Protein AF-0000000069045218 (afdb_homodimer)

Organism: Acyrthosiphon pisum (NCBI:txid7029)

Radius of gyration: 17.72 Å; Cα contacts (8 Å, |Δi|>4): 381; chains: 2; bounding box: 35×54×41 Å

Solvent-accessible surface area (backbone atoms only — not comparable to full-atom values): 11634 Å² total; per-residue (Å²): 130,55,71,67,56,51,53,49,48,52,40,50,49,53,28,60,65,38,88,51,40,74,34,42,38,35,27,34,78,87,66,51,74,75,50,61,72,52,56,70,69,59,44,50,55,48,49,58,49,49,50,53,49,52,51,51,50,40,50,44,40,30,72,79,34,75,89,44,42,62,53,35,41,36,38,36,36,76,72,29,26,40,39,35,37,65,54,94,63,32,36,38,38,36,35,25,50,58,49,63,67,62,53,45,47,60,54,71,62,73,132,53,72,66,57,51,54,50,48,52,41,49,52,54,28,60,66,37,88,51,40,75,35,43,37,34,26,33,78,87,66,52,74,74,49,59,71,52,56,70,69,59,43,50,55,50,49,57,49,49,51,52,49,51,52,51,49,39,49,44,40,29,72,76,33,76,90,45,44,61,53,35,41,37,38,36,36,78,73,29,25,41,39,36,36,66,54,96,62,32,35,38,37,36,36,25,49,56,49,63,67,61,53,45,47,61,53,72,62,74

Secondary structure (DSSP, 8-state):
--HHHHHHHHHHHHHHHSTTEEEEEEEETTS-EEEESS-HHHHHHHHHHHHHHHHHHHHHHHHH-TT--EEEEEEEESSEEEEEEE-SSEEEEEEEE--HHHHHHHHHT-/--HHHHHHHHHHHHHHHSTTEEEEEEEETTS-EEEESS-HHHHHHHHHHHHHHHHHHHHHHHHH-TT--EEEEEEEESSEEEEEEE-SSEEEEEEEE--HHHHHHHHHT-

pLDDT: mean 91.31, std 9.53, range [54.97, 98.62]

Sequence (220 aa):
MDIVQHEFEETLKRIQSQKDVVGVIVVKNNGDIITSTLDNRSSVSHAERIMKLADNAKSCVRNLDPSNELIVLRMGTKKREVLVKPGKDFIMIVLRKQNHKSLMRSIANSMDIVQHEFEETLKRIQSQKDVVGVIVVKNNGDIITSTLDNRSSVSHAERIMKLADNAKSCVRNLDPSNELIVLRMGTKKREVLVKPGKDFIMIVLRKQNHKSLMRSIANS

InterPro domains:
  IPR004942 Roadblock/LAMTOR2 domain [PF03259] (8-95)
  IPR004942 Roadblock/LAMTOR2 domain [SM00960] (8-96)
  IPR016561 Dynein light chain roadblock-type 1/2 [PIRSF009998] (5-98)

Structure (mmCIF, N/CA/C/O backbone):
data_AF-0000000069045218-model_v1
#
loop_
_entity.id
_entity.type
_entity.pdbx_description
1 polymer 'Dynein light chain roadblock'
#
loop_
_atom_site.group_PDB
_atom_site.id
_atom_site.type_symbol
_atom_site.label_atom_id
_atom_site.label_alt_id
_atom_site.label_comp_id
_atom_site.label_asym_id
_atom_site.label_entity_id
_atom_site.label_seq_id
_atom_site.pdbx_PDB_ins_code
_atom_site.Cartn_x
_atom_site.Cartn_y
_atom_site.Cartn_z
_atom_site.occupancy
_atom_site.B_iso_or_equiv
_atom_site.auth_seq_id
_atom_site.auth_comp_id
_atom_site.auth_asym_id
_atom_site.auth_atom_id
_atom_site.pdbx_PDB_model_num
ATOM 1 N N . MET A 1 1 ? -10.391 27.078 20.438 1 54.97 1 MET A N 1
ATOM 2 C CA . MET A 1 1 ? -10 25.844 19.766 1 54.97 1 MET A CA 1
ATOM 3 C C . MET A 1 1 ? -10.938 24.703 20.141 1 54.97 1 MET A C 1
ATOM 5 O O . MET A 1 1 ? -11.18 24.453 21.312 1 54.97 1 MET A O 1
ATOM 9 N N . ASP A 1 2 ? -11.633 24.172 19.094 1 67.44 2 ASP A N 1
ATOM 10 C CA . ASP A 1 2 ? -12.641 23.156 19.375 1 67.44 2 ASP A CA 1
ATOM 11 C C . ASP A 1 2 ? -12 21.859 19.859 1 67.44 2 ASP A C 1
ATOM 13 O O . ASP A 1 2 ? -10.82 21.609 19.594 1 67.44 2 ASP A O 1
ATOM 17 N N . ILE A 1 3 ? -12.656 21.312 20.875 1 65.94 3 ILE A N 1
ATOM 18 C CA . ILE A 1 3 ? -12.227 20.078 21.5 1 65.94 3 ILE A CA 1
ATOM 19 C C . ILE A 1 3 ? -11.703 19.109 20.438 1 65.94 3 ILE A C 1
ATOM 21 O O . ILE A 1 3 ? -10.695 18.438 20.641 1 65.94 3 ILE A O 1
ATOM 25 N N . VAL A 1 4 ? -12.312 19.156 19.281 1 68.56 4 VAL A N 1
ATOM 26 C CA . VAL A 1 4 ? -11.945 18.266 18.188 1 68.56 4 VAL A CA 1
ATOM 27 C C . VAL A 1 4 ? -10.578 18.641 17.625 1 68.56 4 VAL A C 1
ATOM 29 O O . VAL A 1 4 ? -9.742 17.781 17.359 1 68.56 4 VAL A O 1
ATOM 32 N N . GLN A 1 5 ? -10.375 19.891 17.562 1 75.5 5 GLN A N 1
ATOM 33 C CA . GLN A 1 5 ? -9.102 20.375 17.047 1 75.5 5 GLN A CA 1
ATOM 34 C C . GLN A 1 5 ? -7.957 20.016 18 1 75.5 5 GLN A C 1
ATOM 36 O O . GLN A 1 5 ? -6.871 19.641 17.547 1 75.5 5 GLN A O 1
ATOM 41 N N . HIS A 1 6 ? -8.375 20.047 19.281 1 77.12 6 HIS A N 1
ATOM 42 C CA . HIS A 1 6 ? -7.348 19.781 20.297 1 77.12 6 HIS A CA 1
ATOM 43 C C . HIS A 1 6 ? -6.93 18.312 20.281 1 77.12 6 HIS A C 1
ATOM 45 O O . HIS A 1 6 ? -5.738 18 20.375 1 77.12 6 HIS A O 1
ATOM 51 N N . GLU A 1 7 ? -7.887 17.484 20.109 1 80.25 7 GLU A N 1
ATOM 52 C CA . GLU A 1 7 ? -7.605 16.047 20.094 1 80.25 7 GLU A CA 1
ATOM 53 C C . GLU A 1 7 ? -6.789 15.664 18.859 1 80.25 7 GLU A C 1
ATOM 55 O O . GLU A 1 7 ? -5.887 14.828 18.938 1 80.25 7 GLU A O 1
ATOM 60 N N . PHE A 1 8 ? -7.082 16.375 17.859 1 82.06 8 PHE A N 1
ATOM 61 C CA . PHE A 1 8 ? -6.367 16.062 16.625 1 82.06 8 PHE A CA 1
ATOM 62 C C . PHE A 1 8 ? -4.906 16.5 16.734 1 82.06 8 PHE A C 1
ATOM 64 O O . PHE A 1 8 ? -4.008 15.758 16.328 1 82.06 8 PHE A O 1
ATOM 71 N N . GLU A 1 9 ? -4.824 17.609 17.375 1 86.12 9 GLU A N 1
ATOM 72 C CA . GLU A 1 9 ? -3.473 18.141 17.531 1 86.12 9 GLU A CA 1
ATOM 73 C C . GLU A 1 9 ? -2.627 17.219 18.422 1 86.12 9 GLU A C 1
ATOM 75 O O . GLU A 1 9 ? -1.44 17.016 18.156 1 86.12 9 GLU A O 1
ATOM 80 N N . GLU A 1 10 ? -3.213 16.719 19.438 1 86.25 10 GLU A N 1
ATOM 81 C CA .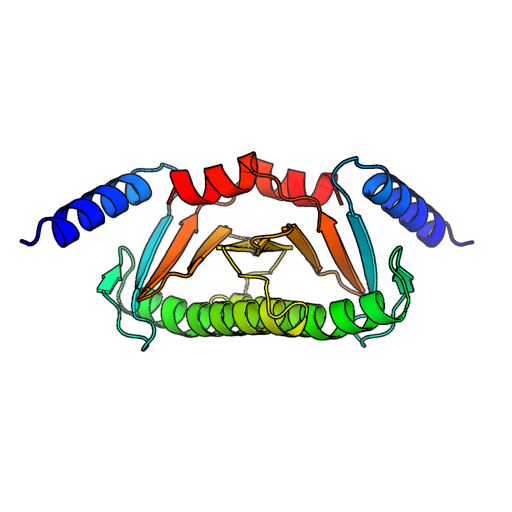 GLU A 1 10 ? -2.486 15.828 20.344 1 86.25 10 GLU A CA 1
ATOM 82 C C . GLU A 1 10 ? -2.08 14.539 19.641 1 86.25 10 GLU A C 1
ATOM 84 O O . GLU A 1 10 ? -0.974 14.039 19.844 1 86.25 10 GLU A O 1
ATOM 89 N N . THR A 1 11 ? -3 14.055 18.797 1 84.12 11 THR A N 1
ATOM 90 C CA . THR A 1 11 ? -2.693 12.859 18.016 1 84.12 11 THR A CA 1
ATOM 91 C C . THR A 1 11 ? -1.536 13.117 17.062 1 84.12 11 THR A C 1
ATOM 93 O O . THR A 1 11 ? -0.627 12.289 16.938 1 84.12 11 THR A O 1
ATOM 96 N N . LEU A 1 12 ? -1.57 14.266 16.5 1 88.19 12 LEU A N 1
ATOM 97 C CA . LEU A 1 12 ? -0.518 14.633 15.562 1 88.19 12 LEU A CA 1
ATOM 98 C C . LEU A 1 12 ? 0.83 14.734 16.266 1 88.19 12 LEU A C 1
ATOM 100 O O . LEU A 1 12 ? 1.847 14.281 15.742 1 88.19 12 LEU A O 1
ATOM 104 N N . LYS A 1 13 ? 0.74 15.312 17.438 1 89.31 13 LYS A N 1
ATOM 105 C CA . LYS A 1 13 ? 1.965 15.461 18.219 1 89.31 13 LYS A CA 1
ATOM 106 C C . LYS A 1 13 ? 2.539 14.102 18.609 1 89.31 13 LYS A C 1
ATOM 108 O O . LYS A 1 13 ? 3.754 13.898 18.562 1 89.31 13 LYS A O 1
ATOM 113 N N . ARG A 1 14 ? 1.674 13.289 18.906 1 91.44 14 ARG A N 1
ATOM 114 C CA . ARG A 1 14 ? 2.096 11.945 19.281 1 91.44 14 ARG A CA 1
ATOM 115 C C . ARG A 1 14 ? 2.76 11.227 18.109 1 91.44 14 ARG A C 1
ATOM 117 O O . ARG A 1 14 ? 3.82 10.617 18.266 1 91.44 14 ARG A O 1
ATOM 124 N N . ILE A 1 15 ? 2.211 11.32 16.984 1 91.56 15 ILE A N 1
ATOM 125 C CA . ILE A 1 15 ? 2.754 10.664 15.797 1 91.56 15 ILE A CA 1
ATOM 126 C C . ILE A 1 15 ? 4.117 11.266 15.453 1 91.56 15 ILE A C 1
ATOM 128 O O . ILE A 1 15 ? 5.066 10.531 15.164 1 91.56 15 ILE A O 1
ATOM 132 N N . GLN A 1 16 ? 4.156 12.539 15.562 1 91.94 16 GLN A N 1
ATOM 133 C CA . GLN A 1 16 ? 5.375 13.258 15.203 1 91.94 16 GLN A CA 1
ATOM 134 C C . GLN A 1 16 ? 6.5 12.969 16.188 1 91.94 16 GLN A C 1
ATOM 136 O O . GLN A 1 16 ? 7.68 13.102 15.859 1 91.94 16 GLN A O 1
ATOM 141 N N . SER A 1 17 ? 6.113 12.57 17.422 1 92.56 17 SER A N 1
ATOM 142 C CA . SER A 1 17 ? 7.109 12.359 18.469 1 92.56 17 SER A CA 1
ATOM 143 C C . SER A 1 17 ? 7.797 11.008 18.312 1 92.56 17 SER A C 1
ATOM 145 O O . SER A 1 17 ? 8.836 10.758 18.922 1 92.56 17 SER A O 1
ATOM 147 N N . GLN A 1 18 ? 7.195 10.164 17.484 1 91.75 18 GLN A N 1
ATOM 148 C CA . GLN A 1 18 ? 7.805 8.859 17.266 1 91.75 18 GLN A CA 1
ATOM 149 C C . GLN A 1 18 ? 9.148 9 16.562 1 91.75 18 GLN A C 1
ATOM 151 O O . GLN A 1 18 ? 9.297 9.805 15.633 1 91.75 18 GLN A O 1
ATOM 156 N N . LYS A 1 19 ? 10.117 8.227 16.984 1 90.75 19 LYS A N 1
ATOM 157 C CA . LYS A 1 19 ? 11.5 8.352 16.531 1 90.75 19 LYS A CA 1
ATOM 158 C C . LYS A 1 19 ? 11.625 8.039 15.039 1 90.75 19 LYS A C 1
ATOM 160 O O . LYS A 1 19 ? 12.445 8.641 14.336 1 90.75 19 LYS A O 1
ATOM 165 N N . ASP A 1 20 ? 10.758 7.215 14.578 1 92.12 20 ASP A N 1
ATOM 166 C CA . ASP A 1 20 ? 10.914 6.758 13.203 1 92.12 20 ASP A CA 1
ATOM 167 C C . ASP A 1 20 ? 10.078 7.605 12.25 1 92.12 20 ASP A C 1
ATOM 169 O O . ASP A 1 20 ? 10.102 7.379 11.031 1 92.12 20 ASP A O 1
ATOM 173 N N . VAL A 1 21 ? 9.461 8.648 12.805 1 94.5 21 VAL A N 1
ATOM 174 C CA . VAL A 1 21 ? 8.625 9.484 11.953 1 94.5 21 VAL A CA 1
ATOM 175 C C . VAL A 1 21 ? 9.453 10.641 11.391 1 94.5 21 VAL A C 1
ATOM 177 O O . VAL A 1 21 ? 10.062 11.398 12.148 1 94.5 21 VAL A O 1
ATOM 180 N N . VAL A 1 22 ? 9.391 10.727 10.078 1 95.19 22 VAL A N 1
ATOM 181 C CA . VAL A 1 22 ? 10.141 11.758 9.367 1 95.19 22 VAL A CA 1
ATOM 182 C C . VAL A 1 22 ? 9.234 12.945 9.055 1 95.19 22 VAL A C 1
ATOM 184 O O . VAL A 1 22 ? 9.688 14.086 8.992 1 95.19 22 VAL A O 1
ATOM 187 N N . GLY A 1 23 ? 7.934 12.672 8.875 1 95.81 23 GLY A N 1
ATOM 188 C CA . GLY A 1 23 ? 6.996 13.734 8.523 1 95.81 23 GLY A CA 1
ATOM 189 C C . GLY A 1 23 ? 5.551 13.273 8.516 1 95.81 23 GLY A C 1
ATOM 190 O O . GLY A 1 23 ? 5.277 12.078 8.383 1 95.81 23 GLY A O 1
ATOM 191 N N . VAL A 1 24 ? 4.707 14.258 8.703 1 97.19 24 VAL A N 1
ATOM 192 C CA . VAL A 1 24 ? 3.271 14.008 8.703 1 97.19 24 VAL A CA 1
ATOM 193 C C . VAL A 1 24 ? 2.562 15.055 7.852 1 97.19 24 VAL A C 1
ATOM 195 O O . VAL A 1 24 ? 2.875 16.25 7.934 1 97.19 24 VAL A O 1
ATOM 198 N N . ILE A 1 25 ? 1.701 14.617 7.008 1 97.44 25 ILE A N 1
ATOM 199 C CA . ILE A 1 25 ? 0.82 15.484 6.234 1 97.44 25 ILE A CA 1
ATOM 200 C C . ILE A 1 25 ? -0.634 15.07 6.461 1 97.44 25 ILE A C 1
ATOM 202 O O . ILE A 1 25 ? -0.975 13.891 6.383 1 97.44 25 ILE A O 1
ATOM 206 N N . VAL A 1 26 ? -1.425 16.016 6.812 1 97 26 VAL A N 1
ATOM 207 C CA . VAL A 1 26 ? -2.869 15.812 6.859 1 97 26 VAL A CA 1
ATOM 208 C C . VAL A 1 26 ? -3.543 16.641 5.773 1 97 26 VAL A C 1
ATOM 210 O O . VAL A 1 26 ? -3.393 17.875 5.742 1 97 26 VAL A O 1
ATOM 213 N N . VAL A 1 27 ? -4.258 15.992 4.949 1 97.62 27 VAL A N 1
ATOM 214 C CA . VAL A 1 27 ? -4.816 16.656 3.777 1 97.62 27 VAL A CA 1
ATOM 215 C C . VAL A 1 27 ? -6.305 16.344 3.66 1 97.62 27 VAL A C 1
ATOM 217 O O . VAL A 1 27 ? -6.723 15.203 3.912 1 97.62 27 VAL A O 1
ATOM 220 N N . LYS A 1 28 ? -7.082 17.375 3.314 1 97.06 28 LYS A N 1
ATOM 221 C CA . LYS A 1 28 ? -8.508 17.156 3.059 1 97.06 28 LYS A CA 1
ATOM 222 C C . LYS A 1 28 ? -8.719 16.344 1.785 1 97.06 28 LYS A C 1
ATOM 224 O O . LYS A 1 28 ? -7.844 16.297 0.921 1 97.06 28 LYS A O 1
ATOM 229 N N . ASN A 1 29 ? -9.93 15.797 1.651 1 93.75 29 ASN A N 1
ATOM 230 C CA . ASN A 1 29 ? -10.242 14.977 0.485 1 93.75 29 ASN A CA 1
ATOM 231 C C . ASN A 1 29 ? -10.234 15.805 -0.798 1 93.75 29 ASN A C 1
ATOM 233 O O . ASN A 1 29 ? -10.055 15.266 -1.89 1 93.75 29 ASN A O 1
ATOM 237 N N . ASN A 1 30 ? -10.383 17.094 -0.663 1 91.62 30 ASN A N 1
ATOM 238 C CA . ASN A 1 30 ? -10.367 17.938 -1.843 1 91.62 30 ASN A CA 1
ATOM 239 C C . ASN A 1 30 ? -8.945 18.328 -2.238 1 91.62 30 ASN A C 1
ATOM 241 O O . ASN A 1 30 ? -8.734 19.016 -3.24 1 91.62 30 ASN A O 1
ATOM 245 N N . GLY A 1 31 ? -8.008 18.031 -1.466 1 92.56 31 GLY A N 1
ATOM 246 C CA . GLY A 1 31 ? -6.617 18.281 -1.807 1 92.56 31 GLY A CA 1
ATOM 247 C C . GLY A 1 31 ? -5.996 19.391 -0.985 1 92.56 31 GLY A C 1
ATOM 248 O O . GLY A 1 31 ? -4.789 19.641 -1.068 1 92.56 31 GLY A O 1
ATOM 249 N N . ASP A 1 32 ? -6.734 20.125 -0.089 1 96.56 32 ASP A N 1
ATOM 250 C CA . ASP A 1 32 ? -6.188 21.188 0.75 1 96.56 32 ASP A CA 1
ATOM 251 C C . ASP A 1 32 ? -5.395 20.609 1.92 1 96.56 32 ASP A C 1
ATOM 253 O O . ASP A 1 32 ? -5.871 19.703 2.615 1 96.56 32 ASP A O 1
ATOM 257 N N . ILE A 1 33 ? -4.25 21.203 2.113 1 97.31 33 ILE A N 1
ATOM 258 C CA . ILE A 1 33 ? -3.426 20.75 3.229 1 97.31 33 ILE A CA 1
ATOM 259 C C . ILE A 1 33 ? -3.906 21.391 4.523 1 97.31 33 ILE A C 1
ATOM 261 O O . ILE A 1 33 ? -4.066 22.625 4.59 1 97.31 33 ILE A O 1
ATOM 265 N N . ILE A 1 34 ? -4.203 20.578 5.492 1 96 34 ILE A N 1
ATOM 266 C CA . ILE A 1 34 ? -4.633 21.047 6.805 1 96 34 ILE A CA 1
ATOM 267 C C . ILE A 1 34 ? -3.408 21.391 7.652 1 96 34 ILE A C 1
ATOM 269 O O . ILE A 1 34 ? -3.32 22.484 8.219 1 96 34 ILE A O 1
ATOM 273 N N . THR A 1 35 ? -2.49 20.422 7.773 1 95.31 35 THR A N 1
ATOM 274 C CA . THR A 1 35 ? -1.246 20.609 8.508 1 95.31 35 THR A CA 1
ATOM 275 C C . THR 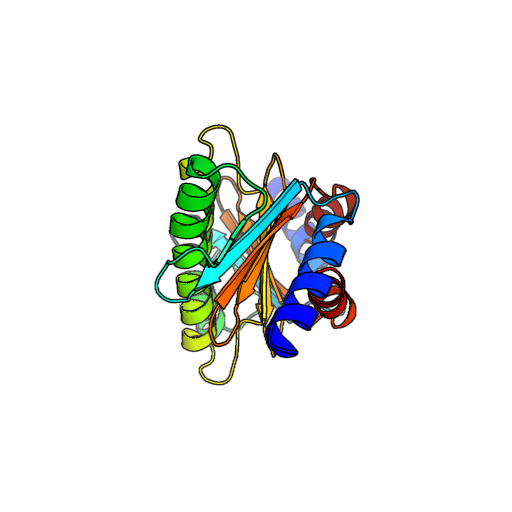A 1 35 ? -0.148 19.703 7.961 1 95.31 35 THR A C 1
ATOM 277 O O . THR A 1 35 ? -0.435 18.672 7.336 1 95.31 35 THR A O 1
ATOM 280 N N . SER A 1 36 ? 1.075 20.109 8.086 1 96.31 36 SER A N 1
ATOM 281 C CA . SER A 1 36 ? 2.234 19.344 7.629 1 96.31 36 SER A CA 1
ATOM 282 C C . SER A 1 36 ? 3.484 19.719 8.422 1 96.31 36 SER A C 1
ATOM 284 O O . SER A 1 36 ? 3.639 20.859 8.844 1 96.31 36 SER A O 1
ATOM 286 N N . THR A 1 37 ? 4.281 18.688 8.586 1 96.12 37 THR A N 1
ATOM 287 C CA . THR A 1 37 ? 5.555 18.953 9.242 1 96.12 37 THR A CA 1
ATOM 288 C C . THR A 1 37 ? 6.672 19.109 8.211 1 96.12 37 THR A C 1
ATOM 290 O O . THR A 1 37 ? 7.824 19.375 8.57 1 96.12 37 THR A O 1
ATOM 293 N N . LEU A 1 38 ? 6.363 18.938 6.957 1 95.94 38 LEU A N 1
ATOM 294 C CA . LEU A 1 38 ? 7.316 19.109 5.867 1 95.94 38 LEU A CA 1
ATOM 295 C C . LEU A 1 38 ? 7.266 20.516 5.309 1 95.94 38 LEU A C 1
ATOM 297 O O . LEU A 1 38 ? 6.398 21.312 5.691 1 95.94 38 LEU A O 1
ATOM 301 N N . ASP A 1 39 ? 8.25 20.828 4.531 1 96.5 39 ASP A N 1
ATOM 302 C CA . ASP A 1 39 ? 8.188 22.109 3.846 1 96.5 39 ASP A CA 1
ATOM 303 C C . ASP A 1 39 ? 7.047 22.141 2.832 1 96.5 39 ASP A C 1
ATOM 305 O O . ASP A 1 39 ? 6.52 21.094 2.455 1 96.5 39 ASP A O 1
ATOM 309 N N . ASN A 1 40 ? 6.645 23.328 2.404 1 96.12 40 ASN A N 1
ATOM 310 C CA . ASN A 1 40 ? 5.461 23.516 1.576 1 96.12 40 ASN A CA 1
ATOM 311 C C . ASN A 1 40 ? 5.574 22.766 0.254 1 96.12 40 ASN A C 1
ATOM 313 O O . ASN A 1 40 ? 4.621 22.125 -0.184 1 96.12 40 ASN A O 1
ATOM 317 N N . ARG A 1 41 ? 6.711 22.844 -0.344 1 96.31 41 ARG A N 1
ATOM 318 C CA . ARG A 1 41 ? 6.898 22.203 -1.643 1 96.31 41 ARG A CA 1
ATOM 319 C C . ARG A 1 41 ? 6.773 20.688 -1.531 1 96.31 41 ARG A C 1
ATOM 321 O O . ARG A 1 41 ? 6.047 20.062 -2.307 1 96.31 41 ARG A O 1
ATOM 328 N N . SER A 1 42 ? 7.426 20.062 -0.546 1 95.88 42 SER A N 1
ATOM 329 C CA . SER A 1 42 ? 7.379 18.625 -0.329 1 95.88 42 SER A CA 1
ATOM 330 C C . SER A 1 42 ? 5.98 18.172 0.078 1 95.88 42 SER A C 1
ATOM 332 O O . SER A 1 42 ? 5.504 17.125 -0.372 1 95.88 42 SER A O 1
ATOM 334 N N . SER A 1 43 ? 5.316 19.031 0.897 1 97.75 43 SER A N 1
ATOM 335 C CA . SER A 1 43 ? 3.969 18.703 1.353 1 97.75 43 SER A CA 1
ATOM 336 C C . SER A 1 43 ? 2.994 18.625 0.183 1 97.75 43 SER A C 1
ATOM 338 O O . SER A 1 43 ? 2.193 17.688 0.099 1 97.75 43 SER A O 1
ATOM 340 N N . VAL A 1 44 ? 3.129 19.562 -0.703 1 97.31 44 VAL A N 1
ATOM 341 C CA . VAL A 1 44 ? 2.207 19.656 -1.83 1 97.31 44 VAL A CA 1
ATOM 342 C C . VAL A 1 44 ? 2.443 18.484 -2.781 1 97.31 44 VAL A C 1
ATOM 344 O O . VAL A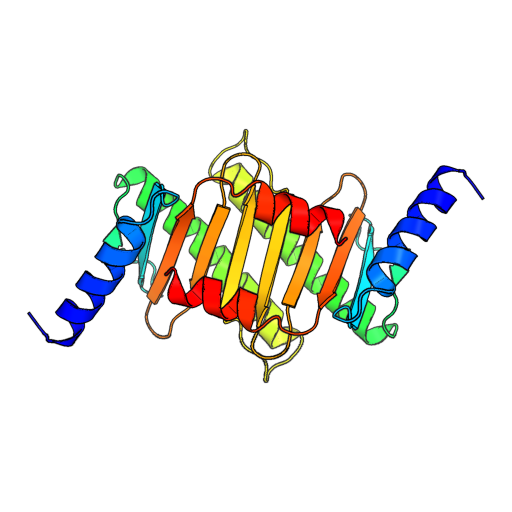 1 44 ? 1.495 17.812 -3.207 1 97.31 44 VAL A O 1
ATOM 347 N N . SER A 1 45 ? 3.668 18.203 -3.064 1 97.31 45 SER A N 1
ATOM 348 C CA . SER A 1 45 ? 4.004 17.125 -3.979 1 97.31 45 SER A CA 1
ATOM 349 C C . SER A 1 45 ? 3.555 15.773 -3.424 1 97.31 45 SER A C 1
ATOM 351 O O . SER A 1 45 ? 2.914 14.992 -4.125 1 97.31 45 SER A O 1
ATOM 353 N N . HIS A 1 46 ? 3.859 15.539 -2.156 1 97.56 46 HIS A N 1
ATOM 354 C CA . HIS A 1 46 ? 3.438 14.297 -1.526 1 97.56 46 HIS A CA 1
ATOM 355 C C . HIS A 1 46 ? 1.918 14.18 -1.49 1 97.56 46 HIS A C 1
ATOM 357 O O . HIS A 1 46 ? 1.358 13.156 -1.875 1 97.56 46 HIS A O 1
ATOM 363 N N . ALA A 1 47 ? 1.276 15.25 -1.075 1 97.81 47 ALA A N 1
ATOM 364 C CA . ALA A 1 47 ? -0.178 15.219 -0.936 1 97.81 47 ALA A CA 1
ATOM 365 C C . ALA A 1 47 ? -0.85 14.906 -2.27 1 97.81 47 ALA A C 1
ATOM 367 O O . ALA A 1 47 ? -1.731 14.047 -2.342 1 97.81 47 ALA A O 1
ATOM 368 N N . GLU A 1 48 ? -0.406 15.555 -3.279 1 97.25 48 GLU A N 1
ATOM 369 C CA . GLU A 1 48 ? -1.012 15.406 -4.598 1 97.25 48 GLU A CA 1
ATOM 370 C C . GLU A 1 48 ? -0.889 13.969 -5.105 1 97.25 48 GLU A C 1
ATOM 372 O O . GLU A 1 48 ? -1.876 13.367 -5.535 1 97.25 48 GLU A O 1
ATOM 377 N N . ARG A 1 49 ? 0.227 13.453 -5.031 1 97 49 ARG A N 1
ATOM 378 C CA . ARG A 1 49 ? 0.5 12.148 -5.629 1 97 49 ARG A CA 1
ATOM 379 C C . ARG A 1 49 ? -0.05 11.023 -4.758 1 97 49 ARG A C 1
ATOM 381 O O . ARG A 1 49 ? -0.659 10.078 -5.27 1 97 49 ARG A O 1
ATOM 388 N N . ILE A 1 50 ? 0.079 11.156 -3.434 1 98.06 50 ILE A N 1
ATOM 389 C CA . ILE A 1 50 ? -0.305 10.078 -2.529 1 98.06 50 ILE A CA 1
ATOM 390 C C . ILE A 1 50 ? -1.826 10.031 -2.398 1 98.06 50 ILE A C 1
ATOM 392 O O . ILE A 1 50 ? -2.414 8.953 -2.293 1 98.06 50 ILE A O 1
ATOM 396 N N . MET A 1 51 ? -2.432 11.203 -2.434 1 97.56 51 MET A N 1
ATOM 397 C CA . MET A 1 51 ? -3.891 11.219 -2.406 1 97.56 51 MET A CA 1
ATOM 398 C C . MET A 1 51 ? -4.465 10.477 -3.609 1 97.56 51 MET A C 1
ATOM 400 O O . MET A 1 51 ? -5.445 9.742 -3.479 1 97.56 51 MET A O 1
ATOM 404 N N . LYS A 1 52 ? -3.883 10.711 -4.762 1 97.38 52 LYS A N 1
ATOM 405 C CA . LYS A 1 52 ? -4.324 10 -5.961 1 97.38 52 LYS A CA 1
ATOM 406 C C . LYS A 1 52 ? -4.148 8.492 -5.805 1 97.38 52 LYS A C 1
ATOM 408 O O . LYS A 1 52 ? -5.043 7.719 -6.16 1 97.38 52 LYS A O 1
ATOM 413 N N . LEU A 1 53 ? -3.076 8.086 -5.262 1 98.12 53 LEU A N 1
ATOM 414 C CA . LEU A 1 53 ? -2.807 6.668 -5.047 1 98.12 53 LEU A CA 1
ATOM 415 C C . LEU A 1 53 ? -3.799 6.07 -4.055 1 98.12 53 LEU A C 1
ATOM 417 O O . LEU A 1 53 ? -4.297 4.961 -4.262 1 98.12 53 LEU A O 1
ATOM 421 N N . ALA A 1 54 ? -4.039 6.789 -2.959 1 98.12 54 ALA A N 1
ATOM 422 C CA . ALA A 1 54 ? -5.004 6.328 -1.965 1 98.12 54 ALA A CA 1
ATOM 423 C C . ALA A 1 54 ? -6.391 6.156 -2.584 1 98.12 54 ALA A C 1
ATOM 425 O O . ALA A 1 54 ? -7.09 5.184 -2.293 1 98.12 54 ALA A O 1
ATOM 426 N N . ASP A 1 55 ? -6.742 7.094 -3.449 1 97.5 55 ASP A N 1
ATOM 427 C CA . ASP A 1 55 ? -8.031 7.008 -4.129 1 97.5 55 ASP A CA 1
ATOM 428 C C . ASP A 1 55 ? -8.094 5.785 -5.039 1 97.5 55 ASP A C 1
ATOM 430 O O . ASP A 1 55 ? -9.109 5.094 -5.09 1 97.5 55 ASP A O 1
ATOM 434 N N . ASN A 1 56 ? -7 5.535 -5.766 1 98.19 56 ASN A N 1
ATOM 435 C CA . ASN A 1 56 ? -6.922 4.344 -6.605 1 98.19 56 ASN A CA 1
ATOM 436 C C . ASN A 1 56 ? -7.047 3.068 -5.777 1 98.19 56 ASN A C 1
ATOM 438 O O . ASN A 1 56 ? -7.73 2.125 -6.184 1 98.19 56 ASN A O 1
ATOM 442 N N . ALA A 1 57 ? -6.398 3.031 -4.625 1 98.62 57 ALA A N 1
ATOM 443 C CA . ALA A 1 57 ? -6.438 1.861 -3.752 1 98.62 57 ALA A CA 1
ATOM 444 C C . ALA A 1 57 ? -7.844 1.631 -3.207 1 98.62 57 ALA A C 1
ATOM 446 O O . ALA A 1 57 ? -8.32 0.493 -3.16 1 98.62 57 ALA A O 1
ATOM 447 N N . LYS A 1 58 ? -8.492 2.754 -2.795 1 97.75 58 LYS A N 1
ATOM 448 C CA . LYS A 1 58 ? -9.883 2.654 -2.344 1 97.75 58 LYS A CA 1
ATOM 449 C C . LYS A 1 58 ? -10.766 2.049 -3.428 1 97.75 58 LYS A C 1
ATOM 451 O O . LYS A 1 58 ? -11.555 1.143 -3.154 1 97.75 58 LYS A O 1
ATOM 456 N N . SER A 1 59 ? -10.609 2.602 -4.637 1 98 59 SER A N 1
ATOM 457 C CA . SER A 1 59 ? -11.391 2.105 -5.766 1 98 59 SER A CA 1
ATOM 458 C C . SER A 1 59 ? -11.078 0.638 -6.047 1 98 59 SER A C 1
ATOM 460 O O . SER A 1 59 ? -11.992 -0.152 -6.309 1 98 59 SER A O 1
ATOM 462 N N . CYS A 1 60 ? -9.797 0.299 -5.969 1 98.38 60 CYS A N 1
ATOM 463 C CA . CYS A 1 60 ? -9.359 -1.076 -6.188 1 98.38 60 CYS A CA 1
ATOM 464 C C . CYS A 1 60 ? -10.047 -2.029 -5.219 1 98.38 60 CYS A C 1
ATOM 466 O O . CYS A 1 60 ? -10.633 -3.029 -5.637 1 98.38 60 CYS A O 1
ATOM 468 N N . VAL A 1 61 ? -10.078 -1.72 -3.961 1 98.06 61 VAL A N 1
ATOM 469 C CA . VAL A 1 61 ? -10.664 -2.547 -2.91 1 98.06 61 VAL A CA 1
ATOM 470 C C . VAL A 1 61 ? -12.172 -2.666 -3.125 1 98.06 61 VAL A C 1
ATOM 472 O O . VAL A 1 61 ? -12.734 -3.76 -3.039 1 98.06 61 VAL A O 1
ATOM 475 N N . ARG A 1 62 ? -12.812 -1.576 -3.492 1 97.44 62 ARG A N 1
ATOM 476 C CA . ARG A 1 62 ? -14.258 -1.561 -3.666 1 97.44 62 ARG A CA 1
ATOM 477 C C . ARG A 1 62 ? -14.672 -2.318 -4.926 1 97.44 62 ARG A C 1
ATOM 479 O O . ARG A 1 62 ? -15.719 -2.957 -4.957 1 97.44 62 ARG A O 1
ATOM 486 N N . ASN A 1 63 ? -13.82 -2.238 -5.965 1 97 63 ASN A N 1
ATOM 487 C CA . ASN A 1 63 ? -14.125 -2.943 -7.207 1 97 63 ASN A CA 1
ATOM 488 C C . ASN A 1 63 ? -14.023 -4.457 -7.031 1 97 63 ASN A C 1
ATOM 490 O O . ASN A 1 63 ? -14.789 -5.207 -7.633 1 97 63 ASN A O 1
ATOM 494 N N . LEU A 1 64 ? -13.055 -4.867 -6.191 1 96.56 64 LEU A N 1
ATOM 495 C CA . LEU A 1 64 ? -12.891 -6.293 -5.922 1 96.56 64 LEU A CA 1
ATOM 496 C C . LEU A 1 64 ? -13.992 -6.809 -5.012 1 96.56 64 LEU A C 1
ATOM 498 O O . LEU A 1 64 ? -14.461 -7.938 -5.176 1 96.56 64 LEU A O 1
ATOM 502 N N . ASP A 1 65 ? -14.375 -5.953 -4.07 1 96.75 65 ASP A N 1
ATOM 503 C CA . ASP A 1 65 ? -15.43 -6.277 -3.109 1 96.75 65 ASP A CA 1
ATOM 504 C C . ASP A 1 65 ? -16.125 -5.012 -2.6 1 96.75 65 ASP A C 1
ATOM 506 O O . ASP A 1 65 ? -15.602 -4.332 -1.715 1 96.75 65 ASP A O 1
ATOM 510 N N . PRO A 1 66 ? -17.344 -4.715 -3.127 1 97.25 66 PRO A N 1
ATOM 511 C CA . PRO A 1 66 ? -18.031 -3.467 -2.803 1 97.25 66 PRO A CA 1
ATOM 512 C C . PRO A 1 66 ? -18.297 -3.309 -1.308 1 97.25 66 PRO A C 1
ATOM 514 O O . PRO A 1 66 ? -18.562 -2.199 -0.838 1 97.25 66 PRO A O 1
ATOM 517 N N . SER A 1 67 ? -18.266 -4.391 -0.542 1 97.69 67 SER A N 1
ATOM 518 C CA . SER A 1 67 ? -18.516 -4.297 0.893 1 97.69 67 SER A CA 1
ATOM 519 C C . SER A 1 67 ? -17.219 -4.109 1.669 1 97.69 67 SER A C 1
ATOM 521 O O . SER A 1 67 ? -17.234 -3.971 2.895 1 97.69 67 SER A O 1
ATOM 523 N N . ASN A 1 68 ? -16.125 -4.141 1.056 1 97.12 68 ASN A N 1
ATOM 524 C CA . ASN A 1 68 ? -14.805 -3.998 1.654 1 97.12 68 ASN A CA 1
ATOM 525 C C . ASN A 1 68 ? -14.359 -2.539 1.686 1 97.12 68 ASN A C 1
ATOM 527 O O . ASN A 1 68 ? -14.93 -1.696 0.986 1 97.12 68 ASN A O 1
ATOM 531 N N . GLU A 1 69 ? -13.43 -2.209 2.594 1 96.88 69 GLU A N 1
ATOM 532 C CA . GLU A 1 69 ? -12.938 -0.847 2.781 1 96.88 69 GLU A CA 1
ATOM 533 C C . GLU A 1 69 ? -11.438 -0.831 3.053 1 96.88 69 GLU A C 1
ATOM 535 O O . GLU A 1 69 ? -10.93 -1.652 3.818 1 96.88 69 GLU A O 1
ATOM 540 N N . LEU A 1 70 ? -10.828 0.105 2.371 1 97.25 70 LEU A N 1
ATOM 541 C CA . LEU A 1 70 ? -9.414 0.307 2.678 1 97.25 70 LEU A CA 1
ATOM 542 C C . LEU A 1 70 ? -9.242 0.976 4.035 1 97.25 70 LEU A C 1
ATOM 544 O O . LEU A 1 70 ? -9.836 2.027 4.297 1 97.25 70 LEU A O 1
ATOM 548 N N . ILE A 1 71 ? -8.414 0.387 4.918 1 96.88 71 ILE A N 1
ATOM 549 C CA . ILE A 1 71 ? -8.164 0.947 6.242 1 96.88 71 ILE A CA 1
ATOM 550 C C . ILE A 1 71 ? -6.805 1.642 6.262 1 96.88 71 ILE A C 1
ATOM 552 O O . ILE A 1 71 ? -6.672 2.744 6.797 1 96.88 71 ILE A O 1
ATOM 556 N N . VAL A 1 72 ? -5.82 1.025 5.613 1 96.44 72 VAL A N 1
ATOM 557 C CA . VAL A 1 72 ? -4.473 1.581 5.625 1 96.44 72 VAL A CA 1
ATOM 558 C C . VAL A 1 72 ? -3.719 1.135 4.375 1 96.44 72 VAL A C 1
ATOM 560 O O . VAL A 1 72 ? -3.906 0.013 3.896 1 96.44 72 VAL A O 1
ATOM 563 N N . LEU A 1 73 ? -2.996 2.037 3.789 1 97.12 73 LEU A N 1
ATOM 564 C CA . LEU A 1 73 ? -2.082 1.776 2.682 1 97.12 73 LEU A CA 1
ATOM 565 C C . LEU A 1 73 ? -0.639 2.045 3.094 1 97.12 73 LEU A C 1
ATOM 567 O O . LEU A 1 73 ? -0.339 3.09 3.676 1 97.12 73 LEU A O 1
ATOM 571 N N . ARG A 1 74 ? 0.213 1.053 2.896 1 95.69 74 ARG A N 1
ATOM 572 C CA . ARG A 1 74 ? 1.612 1.212 3.279 1 95.69 74 ARG A CA 1
ATOM 573 C C . ARG A 1 74 ? 2.537 0.913 2.104 1 95.69 74 ARG A C 1
ATOM 575 O O . ARG A 1 74 ? 2.369 -0.095 1.414 1 95.69 74 ARG A O 1
ATOM 582 N N . MET A 1 75 ? 3.457 1.786 1.897 1 97.06 75 MET A N 1
ATOM 583 C CA . MET A 1 75 ? 4.469 1.598 0.863 1 97.06 75 MET A CA 1
ATOM 584 C C . MET A 1 75 ? 5.867 1.542 1.474 1 97.06 75 MET A C 1
ATOM 586 O O . MET A 1 75 ? 6.289 2.48 2.15 1 97.06 75 MET A O 1
ATOM 590 N N . GLY A 1 76 ? 6.477 0.44 1.243 1 95.94 76 GLY A N 1
ATOM 591 C CA . GLY A 1 76 ? 7.902 0.353 1.521 1 95.94 76 GLY A CA 1
ATOM 592 C C . GLY A 1 76 ? 8.766 0.649 0.311 1 95.94 76 GLY A C 1
ATOM 593 O O . GLY A 1 76 ? 8.609 0.019 -0.737 1 95.94 76 GLY A O 1
ATOM 594 N N . THR A 1 77 ? 9.609 1.641 0.45 1 96.44 77 THR A N 1
ATOM 595 C CA . THR A 1 77 ? 10.516 1.996 -0.639 1 96.44 77 THR A CA 1
ATOM 596 C C . THR A 1 77 ? 11.969 1.814 -0.216 1 96.44 77 THR A C 1
ATOM 598 O O . THR A 1 77 ? 12.25 1.45 0.929 1 96.44 77 THR A O 1
ATOM 601 N N . LYS A 1 78 ? 12.891 2.059 -1.085 1 94.5 78 LYS A N 1
ATOM 602 C CA . LYS A 1 78 ? 14.312 1.991 -0.763 1 94.5 78 LYS A CA 1
ATOM 603 C C . LYS A 1 78 ? 14.68 3 0.323 1 94.5 78 LYS A C 1
ATOM 605 O O . LYS A 1 78 ? 15.602 2.77 1.105 1 94.5 78 LYS A O 1
ATOM 610 N N . LYS A 1 79 ? 13.891 4.008 0.547 1 94.88 79 LYS A N 1
ATOM 611 C CA . LYS A 1 79 ? 14.32 5.125 1.382 1 94.88 79 LYS A CA 1
ATOM 612 C C . LYS A 1 79 ? 13.453 5.238 2.635 1 94.88 79 LYS A C 1
ATOM 614 O O . LYS A 1 79 ? 13.945 5.582 3.709 1 94.88 79 LYS A O 1
ATOM 619 N N . ARG A 1 80 ? 12.188 4.938 2.469 1 94.69 80 ARG A N 1
ATOM 620 C CA . ARG A 1 80 ? 11.289 5.16 3.596 1 94.69 80 ARG A CA 1
ATOM 621 C C . ARG A 1 80 ? 10.031 4.309 3.473 1 94.69 80 ARG A C 1
ATOM 623 O O . ARG A 1 80 ? 9.836 3.621 2.467 1 94.69 80 ARG A O 1
ATOM 630 N N . GLU A 1 81 ? 9.305 4.375 4.555 1 95.06 81 GLU A N 1
ATOM 631 C CA . GLU A 1 81 ? 7.938 3.871 4.527 1 95.06 81 GLU A CA 1
ATOM 632 C C . GLU A 1 81 ? 6.93 5.016 4.52 1 95.06 81 GLU A C 1
ATOM 634 O O . GLU A 1 81 ? 7.086 5.996 5.25 1 95.06 81 GLU A O 1
ATOM 639 N N . VAL A 1 82 ? 5.969 4.902 3.721 1 96.56 82 VAL A N 1
ATOM 640 C CA . VAL A 1 82 ? 4.848 5.832 3.709 1 96.56 82 VAL A CA 1
ATOM 641 C C . VAL A 1 82 ? 3.582 5.125 4.188 1 96.56 82 VAL A C 1
ATOM 643 O O . VAL A 1 82 ? 3.205 4.082 3.645 1 96.56 82 VAL A O 1
ATOM 646 N N . LEU A 1 83 ? 2.979 5.672 5.215 1 95.5 83 LEU A N 1
ATOM 647 C CA . LEU A 1 83 ? 1.711 5.16 5.723 1 95.5 83 LEU A CA 1
ATOM 648 C C . LEU A 1 83 ? 0.574 6.133 5.43 1 95.5 83 LEU A C 1
ATOM 650 O O . LEU A 1 83 ? 0.688 7.328 5.703 1 95.5 83 LEU A O 1
ATOM 654 N N . VAL A 1 84 ? -0.415 5.59 4.82 1 97.38 84 VAL A N 1
ATOM 655 C CA . VAL A 1 84 ? -1.563 6.406 4.441 1 97.38 84 VAL A CA 1
ATOM 656 C C . VAL A 1 84 ? -2.824 5.867 5.109 1 97.38 84 VAL A C 1
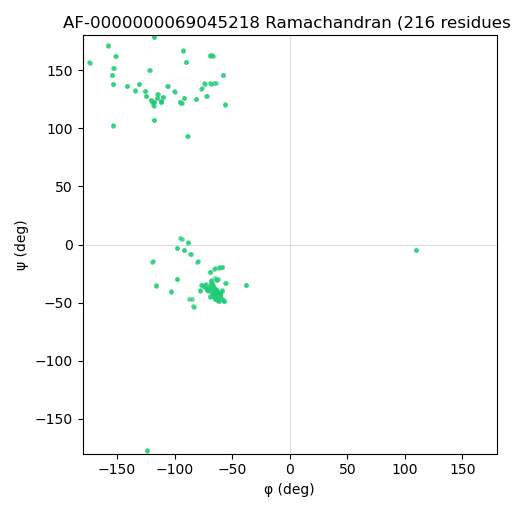ATOM 658 O O . VAL A 1 84 ? -3.164 4.691 4.953 1 97.38 84 VAL A O 1
ATOM 661 N N . LYS A 1 85 ? -3.465 6.723 5.809 1 96.06 85 LYS A N 1
ATOM 662 C CA . LYS A 1 85 ? -4.738 6.391 6.441 1 96.06 85 LYS A CA 1
ATOM 663 C C . LYS A 1 85 ? -5.863 7.273 5.906 1 96.06 85 LYS A C 1
ATOM 665 O O . LYS A 1 85 ? -5.973 8.445 6.277 1 96.06 85 LYS A O 1
ATOM 670 N N . PRO A 1 86 ? -6.676 6.574 5.102 1 95.94 86 PRO A N 1
ATOM 671 C CA . PRO A 1 86 ? -7.836 7.344 4.645 1 95.94 86 PRO A CA 1
ATOM 672 C C . PRO A 1 86 ? -8.883 7.535 5.734 1 95.94 86 PRO A C 1
ATOM 674 O O . PRO A 1 86 ? -9.102 6.641 6.555 1 95.94 86 PRO A O 1
ATOM 677 N N . GLY A 1 87 ? -9.445 8.758 5.801 1 92.5 87 GLY A N 1
ATOM 678 C CA . GLY A 1 87 ? -10.562 9.07 6.676 1 92.5 87 GLY A CA 1
ATOM 679 C C . GLY A 1 87 ? -11.758 9.641 5.938 1 92.5 87 GLY A C 1
ATOM 680 O O . GLY A 1 87 ? -11.773 9.664 4.703 1 92.5 87 GLY A O 1
ATOM 681 N N . LYS A 1 88 ? -12.727 9.984 6.68 1 92.56 88 LYS A N 1
ATOM 682 C CA . LYS A 1 88 ? -13.961 10.5 6.102 1 92.56 88 LYS A CA 1
ATOM 683 C C . LYS A 1 88 ? -13.727 11.859 5.434 1 92.56 88 LYS A C 1
ATOM 685 O O . LYS A 1 88 ? -14.18 12.086 4.309 1 92.56 88 LYS A O 1
ATOM 690 N N . ASP A 1 89 ? -12.938 12.656 6.125 1 94 89 ASP A N 1
ATOM 691 C CA . ASP A 1 89 ? -12.82 14.031 5.641 1 94 89 ASP A CA 1
ATOM 692 C C . ASP A 1 89 ? -11.383 14.367 5.254 1 94 89 ASP A C 1
ATOM 694 O O . ASP A 1 89 ? -11.133 15.375 4.598 1 94 89 ASP A O 1
ATOM 698 N N . PHE A 1 90 ? -10.523 13.492 5.691 1 95.31 90 PHE A N 1
ATOM 699 C CA . PHE A 1 90 ? -9.125 13.789 5.395 1 95.31 90 PHE A CA 1
ATOM 700 C C . PHE A 1 90 ? -8.305 12.508 5.293 1 95.31 90 PHE A C 1
ATOM 702 O O . PHE A 1 90 ? -8.773 11.438 5.691 1 95.31 90 PHE A O 1
ATOM 709 N N . ILE A 1 91 ? -7.176 12.633 4.703 1 96.75 91 ILE A N 1
ATOM 710 C CA . ILE A 1 91 ? -6.18 11.578 4.574 1 96.75 91 ILE A CA 1
ATOM 711 C C . ILE A 1 91 ? -4.918 11.953 5.344 1 96.75 91 ILE A C 1
ATOM 713 O O . ILE A 1 91 ? -4.461 13.102 5.273 1 96.75 91 ILE A O 1
ATOM 717 N N . MET A 1 92 ? -4.469 11.047 6.164 1 96.5 92 MET A N 1
ATOM 718 C CA . MET A 1 92 ? -3.207 11.273 6.867 1 96.5 92 MET A CA 1
ATOM 719 C C . MET A 1 92 ? -2.066 10.523 6.184 1 96.5 92 MET A C 1
ATOM 721 O O . MET A 1 92 ? -2.213 9.352 5.824 1 96.5 92 MET A O 1
ATOM 725 N N . ILE A 1 93 ? -0.996 11.172 5.953 1 97.5 93 ILE A N 1
ATOM 726 C CA . ILE A 1 93 ? 0.205 10.602 5.352 1 97.5 93 ILE A CA 1
ATOM 727 C C . ILE A 1 93 ? 1.37 10.703 6.332 1 97.5 93 ILE A C 1
ATOM 729 O O . ILE A 1 93 ? 1.727 11.797 6.773 1 97.5 93 ILE A O 1
ATOM 733 N N . VAL A 1 94 ? 1.92 9.586 6.625 1 96.75 94 VAL A N 1
ATOM 734 C CA . VAL A 1 94 ? 3.051 9.547 7.547 1 96.75 94 VAL A CA 1
ATOM 735 C C . VAL A 1 94 ? 4.277 8.977 6.84 1 96.75 94 VAL A C 1
ATOM 737 O O . VAL A 1 94 ? 4.211 7.895 6.246 1 96.75 94 VAL A O 1
ATOM 740 N N . LEU A 1 95 ? 5.285 9.742 6.848 1 96.75 95 LEU A N 1
ATOM 741 C CA . LEU A 1 95 ? 6.574 9.273 6.355 1 96.75 95 LEU A CA 1
ATOM 742 C C . LEU A 1 95 ? 7.445 8.758 7.5 1 96.75 95 LEU A C 1
ATOM 744 O O . LEU A 1 95 ? 7.66 9.469 8.484 1 96.75 95 LEU A O 1
ATOM 748 N N . ARG A 1 96 ? 7.852 7.543 7.398 1 95 96 ARG A N 1
ATOM 749 C CA . ARG A 1 96 ? 8.648 6.91 8.445 1 95 96 ARG A CA 1
ATOM 750 C C . ARG A 1 96 ? 9.984 6.418 7.891 1 95 96 ARG A C 1
ATOM 752 O O . ARG A 1 96 ? 10.086 6.098 6.707 1 95 96 ARG A O 1
ATOM 759 N N . LYS A 1 97 ? 10.914 6.438 8.812 1 92.88 97 LYS A N 1
ATOM 760 C CA . LYS A 1 97 ? 12.141 5.738 8.453 1 92.88 97 LYS A CA 1
ATOM 761 C C . LYS A 1 97 ? 11.867 4.277 8.109 1 92.88 97 LYS A C 1
ATOM 763 O O . LYS A 1 97 ? 10.906 3.691 8.602 1 92.88 97 LYS A O 1
ATOM 768 N N . GLN A 1 98 ? 12.695 3.879 7.164 1 86.75 98 GLN A N 1
ATOM 769 C CA . GLN A 1 98 ? 12.523 2.479 6.789 1 86.75 98 GLN A CA 1
ATOM 770 C C . GLN A 1 98 ? 12.672 1.562 8 1 86.75 98 GLN A C 1
ATOM 772 O O . GLN A 1 98 ? 13.594 1.728 8.805 1 86.75 98 GLN A O 1
ATOM 777 N N . ASN A 1 99 ? 11.586 0.914 8.141 1 77.94 99 ASN A N 1
ATOM 778 C CA . ASN A 1 99 ? 11.68 -0.145 9.141 1 77.94 99 ASN A CA 1
ATOM 779 C C . ASN A 1 99 ? 12.164 -1.455 8.523 1 77.94 99 ASN A C 1
ATOM 781 O O . ASN A 1 99 ? 11.367 -2.211 7.961 1 77.94 99 ASN A O 1
ATOM 785 N N . HIS A 1 100 ? 13.516 -1.671 8.578 1 75.88 100 HIS A N 1
ATOM 786 C CA . HIS A 1 100 ? 14.133 -2.826 7.941 1 75.88 100 HIS A CA 1
ATOM 787 C C . HIS A 1 100 ? 13.5 -4.129 8.422 1 75.88 100 HIS A C 1
ATOM 789 O O . HIS A 1 100 ? 13.391 -5.094 7.664 1 75.88 100 HIS A O 1
ATOM 795 N N . LYS A 1 101 ? 13.133 -4 9.688 1 73.81 101 LYS A N 1
ATOM 796 C CA . LYS A 1 101 ? 12.547 -5.227 10.219 1 73.81 101 LYS A CA 1
ATOM 797 C C . LYS A 1 101 ? 11.219 -5.539 9.547 1 73.81 101 LYS A C 1
ATOM 799 O O . LYS A 1 101 ? 10.984 -6.668 9.102 1 73.81 101 LYS A O 1
ATOM 804 N N . SER A 1 102 ? 10.359 -4.465 9.383 1 72 102 SER A N 1
ATOM 805 C CA . SER A 1 102 ? 9.062 -4.629 8.742 1 72 102 SER A CA 1
ATOM 806 C C . SER A 1 102 ? 9.211 -4.977 7.262 1 72 102 SER A C 1
ATOM 808 O O . SER A 1 102 ? 8.492 -5.828 6.738 1 72 102 SER A O 1
ATOM 810 N N . LEU A 1 103 ? 10.195 -4.383 6.664 1 80.31 103 LEU A N 1
ATOM 811 C CA . LEU A 1 103 ? 10.469 -4.625 5.25 1 80.31 103 LEU A CA 1
ATOM 812 C C . LEU A 1 103 ? 10.953 -6.055 5.027 1 80.31 103 LEU A C 1
ATOM 814 O O . LEU A 1 103 ? 10.477 -6.746 4.125 1 80.31 103 LEU A O 1
ATOM 818 N N . MET A 1 104 ? 11.805 -6.477 5.949 1 76.12 104 MET A N 1
ATOM 819 C CA . MET A 1 104 ? 12.359 -7.82 5.832 1 76.12 104 MET A CA 1
ATOM 820 C C . MET A 1 104 ? 11.281 -8.875 6.082 1 76.12 104 MET A C 1
ATOM 822 O O . MET A 1 104 ? 11.25 -9.906 5.406 1 76.12 104 MET A O 1
ATOM 826 N N . ARG A 1 105 ? 10.469 -8.5 7 1 78.25 105 ARG A N 1
ATOM 827 C CA . ARG A 1 105 ? 9.367 -9.414 7.293 1 78.25 105 ARG A CA 1
ATOM 828 C C . ARG A 1 105 ? 8.445 -9.57 6.086 1 78.25 105 ARG A C 1
ATOM 830 O O . ARG A 1 105 ? 8.008 -10.68 5.777 1 78.25 105 ARG A O 1
ATOM 837 N N . SER A 1 106 ? 8.195 -8.461 5.406 1 78.06 106 SER A N 1
ATOM 838 C CA . SER A 1 106 ? 7.363 -8.477 4.207 1 78.06 106 SER A CA 1
ATOM 839 C C . SER A 1 106 ? 7.988 -9.328 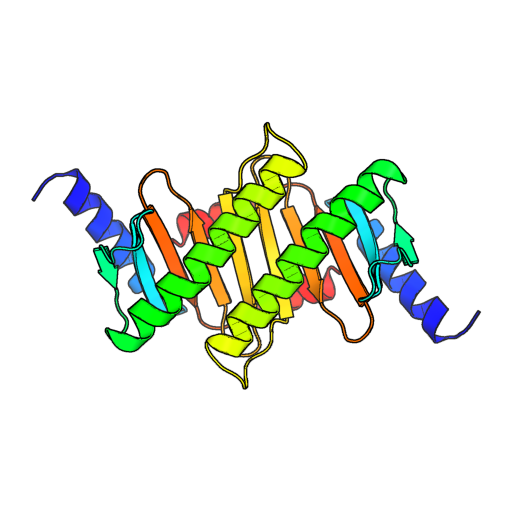3.109 1 78.06 106 SER A C 1
ATOM 841 O O . SER A 1 106 ? 7.277 -10.008 2.363 1 78.06 106 SER A O 1
ATOM 843 N N . ILE A 1 107 ? 9.234 -9.414 3.084 1 72.81 107 ILE A N 1
ATOM 844 C CA . ILE A 1 107 ? 9.984 -10.148 2.074 1 72.81 107 ILE A CA 1
ATOM 845 C C . ILE A 1 107 ? 10.125 -11.609 2.498 1 72.81 107 ILE A C 1
ATOM 847 O O . ILE A 1 107 ? 9.891 -12.516 1.696 1 72.81 107 ILE A O 1
ATOM 851 N N . ALA A 1 108 ? 10.508 -11.867 3.768 1 70.94 108 ALA A N 1
ATOM 852 C CA . ALA A 1 108 ? 10.844 -13.195 4.266 1 70.94 108 ALA A CA 1
ATOM 853 C C . ALA A 1 108 ? 9.602 -14.086 4.328 1 70.94 108 ALA A C 1
ATOM 855 O O . ALA A 1 108 ? 9.695 -15.305 4.176 1 70.94 108 ALA A O 1
ATOM 856 N N . ASN A 1 109 ? 8.516 -13.344 4.574 1 66.69 109 ASN A N 1
ATOM 857 C CA . ASN A 1 109 ? 7.277 -14.117 4.691 1 66.69 109 ASN A CA 1
ATOM 858 C C . ASN A 1 109 ? 6.605 -14.312 3.336 1 66.69 109 ASN A C 1
ATOM 860 O O . ASN A 1 109 ? 5.539 -14.922 3.25 1 66.69 109 ASN A O 1
ATOM 864 N N . SER A 1 110 ? 7.258 -13.789 2.191 1 61.84 110 SER A N 1
ATOM 865 C CA . SER A 1 110 ? 6.703 -13.938 0.85 1 61.84 110 SER A CA 1
ATOM 866 C C . SER A 1 110 ? 7.215 -15.203 0.176 1 61.84 110 SER A C 1
ATOM 868 O O . SER A 1 110 ? 8.297 -15.695 0.505 1 61.84 110 SER A O 1
ATOM 870 N N . MET B 1 1 ? 12.703 -29.328 -15.375 1 55.22 1 MET B N 1
ATOM 871 C CA . MET B 1 1 ? 12.359 -28.141 -14.578 1 55.22 1 MET B CA 1
ATOM 872 C C . MET B 1 1 ? 13.625 -27.391 -14.148 1 55.22 1 MET B C 1
ATOM 874 O O . MET B 1 1 ? 14.539 -28 -13.586 1 55.22 1 MET B O 1
ATOM 878 N N . ASP B 1 2 ? 13.719 -26.141 -14.641 1 67.88 2 ASP B N 1
ATOM 879 C CA . ASP B 1 2 ? 14.945 -25.391 -14.383 1 67.88 2 ASP B CA 1
ATOM 880 C C . ASP B 1 2 ? 15.062 -25.016 -12.906 1 67.88 2 ASP B C 1
ATOM 882 O O . ASP B 1 2 ? 14.062 -25 -12.188 1 67.88 2 ASP B O 1
ATOM 886 N N . ILE B 1 3 ? 16.312 -25.172 -12.453 1 66.31 3 ILE B N 1
ATOM 887 C CA . ILE B 1 3 ? 16.672 -24.875 -11.07 1 66.31 3 ILE B CA 1
ATOM 888 C C . ILE B 1 3 ? 15.906 -23.641 -10.594 1 66.31 3 ILE B C 1
ATOM 890 O O . ILE B 1 3 ? 15.43 -23.594 -9.461 1 66.31 3 ILE B O 1
ATOM 894 N N . VAL B 1 4 ? 15.68 -22.703 -11.492 1 68.5 4 VAL B N 1
ATOM 895 C CA . VAL B 1 4 ? 15.023 -21.438 -11.156 1 68.5 4 VAL B CA 1
ATOM 896 C C . VAL B 1 4 ? 13.539 -21.688 -10.891 1 68.5 4 VAL B C 1
ATOM 898 O O . VAL B 1 4 ? 12.969 -21.156 -9.938 1 68.5 4 VAL B O 1
ATOM 901 N N . GLN B 1 5 ? 13.016 -22.531 -11.672 1 75.62 5 GLN B N 1
ATOM 902 C CA . GLN B 1 5 ? 11.602 -22.859 -11.5 1 75.62 5 GLN B CA 1
ATOM 903 C C . GLN B 1 5 ? 11.352 -23.578 -10.18 1 75.62 5 GLN B C 1
ATOM 905 O O . GLN B 1 5 ? 10.367 -23.312 -9.492 1 75.62 5 GLN B O 1
ATOM 910 N N . HIS B 1 6 ? 12.391 -24.375 -9.859 1 77.19 6 HIS B N 1
ATOM 911 C CA . HIS B 1 6 ? 12.242 -25.172 -8.648 1 77.19 6 HIS B CA 1
ATOM 912 C C . HIS B 1 6 ? 12.32 -24.297 -7.402 1 77.19 6 HIS B C 1
ATOM 914 O O . HIS B 1 6 ? 11.531 -24.469 -6.465 1 77.19 6 HIS B O 1
ATOM 920 N N . GLU B 1 7 ? 13.188 -23.344 -7.457 1 80.19 7 GLU B N 1
ATOM 921 C CA . GLU B 1 7 ? 13.352 -22.453 -6.32 1 80.19 7 GLU B CA 1
ATOM 922 C C . GLU B 1 7 ? 12.125 -21.562 -6.137 1 80.19 7 GLU B C 1
ATOM 924 O O . GLU B 1 7 ? 11.695 -21.312 -5.008 1 80.19 7 GLU B O 1
ATOM 929 N N . PHE B 1 8 ? 11.578 -21.266 -7.238 1 81.94 8 PHE B N 1
ATOM 930 C CA . PHE B 1 8 ? 10.398 -20.406 -7.168 1 81.94 8 PHE B CA 1
ATOM 931 C C . PHE B 1 8 ? 9.211 -21.172 -6.578 1 81.94 8 PHE B C 1
ATOM 933 O O . PHE B 1 8 ? 8.484 -20.625 -5.738 1 81.94 8 PHE B O 1
ATOM 940 N N . GLU B 1 9 ? 9.211 -22.406 -7.012 1 86.06 9 GLU B N 1
ATOM 941 C CA . GLU B 1 9 ? 8.125 -23.234 -6.52 1 86.06 9 GLU B CA 1
ATOM 942 C C . GLU B 1 9 ? 8.227 -23.453 -5.012 1 86.06 9 GLU B C 1
ATOM 944 O O . GLU B 1 9 ? 7.211 -23.453 -4.309 1 86.06 9 GLU B O 1
ATOM 949 N N . GLU B 1 10 ? 9.406 -23.641 -4.543 1 86.25 10 GLU B N 1
ATOM 950 C CA . GLU B 1 10 ? 9.609 -23.859 -3.113 1 86.25 10 GLU B CA 1
ATOM 951 C C . GLU B 1 10 ? 9.242 -22.609 -2.312 1 86.25 10 GLU B C 1
ATOM 953 O O . GLU B 1 10 ? 8.641 -22.719 -1.239 1 86.25 10 GLU B O 1
ATOM 958 N N . THR B 1 11 ? 9.594 -21.453 -2.889 1 84.44 11 THR B N 1
ATOM 959 C CA . THR B 1 11 ? 9.242 -20.203 -2.238 1 84.44 11 THR B CA 1
ATOM 960 C C . THR B 1 11 ? 7.727 -20.031 -2.182 1 84.44 11 THR B C 1
ATOM 962 O O . THR B 1 11 ? 7.18 -19.641 -1.148 1 84.44 11 THR B O 1
ATOM 965 N N . LEU B 1 12 ? 7.113 -20.422 -3.229 1 88.31 12 LEU B N 1
ATOM 966 C CA . LEU B 1 12 ? 5.66 -20.312 -3.293 1 88.31 12 LEU B CA 1
ATOM 967 C C . LEU B 1 12 ? 4.996 -21.219 -2.273 1 88.31 12 LEU B C 1
ATOM 969 O O . LEU B 1 12 ? 4.035 -20.828 -1.607 1 88.31 12 LEU B O 1
ATOM 973 N N . LYS B 1 13 ? 5.586 -22.391 -2.191 1 89.56 13 LYS B N 1
ATOM 974 C CA . LYS B 1 13 ? 5.047 -23.359 -1.238 1 89.56 13 LYS B CA 1
ATOM 975 C C . LYS B 1 13 ? 5.199 -22.859 0.196 1 89.56 13 LYS B C 1
ATOM 977 O O . LYS B 1 13 ? 4.289 -23.016 1.013 1 89.56 13 LYS B O 1
ATOM 982 N N . ARG B 1 14 ? 6.266 -22.281 0.389 1 91.56 14 ARG B N 1
ATOM 983 C CA . ARG B 1 14 ? 6.523 -21.734 1.721 1 91.56 14 ARG B CA 1
ATOM 984 C C . ARG B 1 14 ? 5.535 -20.625 2.066 1 91.56 14 ARG B C 1
ATOM 986 O O . ARG B 1 14 ? 4.977 -20.609 3.164 1 91.56 14 ARG B O 1
ATOM 993 N N . ILE B 1 15 ? 5.273 -19.766 1.17 1 91.75 15 ILE B N 1
ATOM 994 C CA . ILE B 1 15 ? 4.355 -18.656 1.398 1 91.75 15 ILE B CA 1
ATOM 995 C C . ILE B 1 15 ? 2.943 -19.203 1.627 1 91.75 15 ILE B C 1
ATOM 997 O O . ILE B 1 15 ? 2.246 -18.75 2.545 1 91.75 15 ILE B O 1
ATOM 1001 N N . GLN B 1 16 ? 2.627 -20.156 0.828 1 92.06 16 GLN B N 1
ATOM 1002 C CA . GLN B 1 16 ? 1.286 -20.719 0.882 1 92.06 16 GLN B CA 1
ATOM 1003 C C . GLN B 1 16 ? 1.071 -21.5 2.182 1 92.06 16 GLN B C 1
ATOM 1005 O O . GLN B 1 16 ? -0.065 -21.672 2.625 1 92.06 16 GLN B O 1
ATOM 1010 N N . SER B 1 17 ? 2.186 -21.953 2.771 1 92.69 17 SER B N 1
ATOM 1011 C CA . SER B 1 17 ? 2.08 -22.797 3.963 1 92.69 17 SER B CA 1
ATOM 1012 C C . SER B 1 17 ? 1.838 -21.953 5.211 1 92.69 17 SER B C 1
ATOM 1014 O O . SER B 1 17 ? 1.47 -22.484 6.262 1 92.69 17 SER B O 1
ATOM 1016 N N . GLN B 1 18 ? 2.07 -20.656 5.059 1 91.94 18 GLN B N 1
ATOM 1017 C CA . GLN B 1 18 ? 1.83 -19.781 6.199 1 91.94 18 GLN B CA 1
ATOM 1018 C C . GLN B 1 18 ? 0.351 -19.766 6.574 1 91.94 18 GLN B C 1
ATOM 1020 O O . GLN B 1 18 ? -0.517 -19.734 5.703 1 91.94 18 GLN B O 1
ATOM 1025 N N . LYS B 1 19 ? 0.07 -19.781 7.859 1 90.94 19 LYS B N 1
ATOM 1026 C CA . LYS B 1 19 ? -1.287 -19.922 8.375 1 90.94 19 LYS B CA 1
ATOM 1027 C C . LYS B 1 19 ? -2.162 -18.734 7.98 1 90.94 19 LYS B C 1
ATOM 1029 O O . LYS B 1 19 ? -3.361 -18.906 7.742 1 90.94 19 LYS B O 1
ATOM 1034 N N . ASP B 1 20 ? -1.543 -17.625 7.844 1 92.12 20 ASP B N 1
ATOM 1035 C CA . ASP B 1 20 ? -2.34 -16.422 7.621 1 92.12 20 ASP B CA 1
ATOM 1036 C C . ASP B 1 20 ? -2.484 -16.141 6.129 1 92.12 20 ASP B C 1
ATOM 1038 O O . ASP B 1 20 ? -3.139 -15.164 5.742 1 92.12 20 ASP B O 1
ATOM 1042 N N . VAL B 1 21 ? -1.974 -17.062 5.316 1 94.62 21 VAL B N 1
ATOM 1043 C CA . VAL B 1 21 ? -2.047 -16.828 3.877 1 94.62 21 VAL B CA 1
ATOM 1044 C C . VAL B 1 21 ? -3.32 -17.453 3.316 1 94.62 21 VAL B C 1
ATOM 1046 O O . VAL B 1 21 ? -3.559 -18.656 3.498 1 94.62 21 VAL B O 1
ATOM 1049 N N . VAL B 1 22 ? -4.066 -16.609 2.627 1 95.19 22 VAL B N 1
ATOM 1050 C CA . VAL B 1 22 ? -5.332 -17.031 2.043 1 95.19 22 VAL B CA 1
ATOM 1051 C C . VAL B 1 22 ? -5.129 -17.375 0.569 1 95.19 22 VAL B C 1
ATOM 1053 O O . VAL B 1 22 ? -5.82 -18.25 0.026 1 95.19 22 VAL B O 1
ATOM 1056 N N . GLY B 1 23 ? -4.156 -16.719 -0.085 1 95.88 23 GLY B N 1
ATOM 1057 C CA . GLY B 1 23 ? -3.924 -16.953 -1.502 1 95.88 23 GLY B CA 1
ATOM 1058 C C . GLY B 1 23 ? -2.697 -16.234 -2.029 1 95.88 23 GLY B C 1
ATOM 1059 O O . GLY B 1 23 ? -2.238 -15.25 -1.432 1 95.88 23 GLY B O 1
ATOM 1060 N N . VAL B 1 24 ? -2.215 -16.797 -3.109 1 97.31 24 VAL B N 1
ATOM 1061 C CA . VAL B 1 24 ? -1.043 -16.234 -3.77 1 97.31 24 VAL B CA 1
ATOM 1062 C C . VAL B 1 24 ? -1.276 -16.172 -5.277 1 97.31 24 VAL B C 1
ATOM 1064 O O . VAL B 1 24 ? -1.795 -17.125 -5.867 1 97.31 24 VAL B O 1
ATOM 1067 N N . ILE B 1 25 ? -0.977 -15.062 -5.852 1 97.44 25 ILE B N 1
ATOM 1068 C CA . ILE B 1 25 ? -0.984 -14.883 -7.301 1 97.44 25 ILE B CA 1
ATOM 1069 C C . ILE B 1 25 ? 0.377 -14.367 -7.766 1 97.44 25 ILE B C 1
ATOM 1071 O O . ILE B 1 25 ? 0.917 -13.422 -7.191 1 97.44 25 ILE B O 1
ATOM 1075 N N . VAL B 1 26 ? 0.933 -15.031 -8.703 1 97.06 26 VAL B N 1
ATOM 1076 C CA . VAL B 1 26 ? 2.127 -14.539 -9.383 1 97.06 26 VAL B CA 1
ATOM 1077 C C . VAL B 1 26 ? 1.787 -14.18 -10.828 1 97.06 26 VAL B C 1
ATOM 1079 O O . VAL B 1 26 ? 1.321 -15.031 -11.586 1 97.06 26 VAL B O 1
ATOM 1082 N N . VAL B 1 27 ? 2.033 -12.977 -11.172 1 97.62 27 VAL B N 1
ATOM 1083 C CA . VAL B 1 27 ? 1.6 -12.477 -12.477 1 97.62 27 VAL B CA 1
ATOM 1084 C C . VAL B 1 27 ? 2.762 -11.773 -13.172 1 97.62 27 VAL B C 1
ATOM 1086 O O . VAL B 1 27 ? 3.543 -11.07 -12.531 1 97.62 27 VAL B O 1
ATOM 1089 N N . LYS B 1 28 ? 2.877 -12.039 -14.492 1 97 28 LYS B N 1
ATOM 1090 C CA . LYS B 1 28 ? 3.877 -11.328 -15.281 1 97 28 LYS B CA 1
ATOM 1091 C C . LYS B 1 28 ? 3.516 -9.852 -15.43 1 97 28 LYS B C 1
ATOM 1093 O O . LYS B 1 28 ? 2.352 -9.477 -15.281 1 97 28 LYS B O 1
ATOM 1098 N N . ASN B 1 29 ? 4.531 -9.047 -15.805 1 93.56 29 ASN B N 1
ATOM 1099 C CA . ASN B 1 29 ? 4.312 -7.613 -15.953 1 93.56 29 ASN B CA 1
ATOM 1100 C C . ASN B 1 29 ? 3.342 -7.305 -17.094 1 93.56 29 ASN B C 1
ATOM 1102 O O . ASN B 1 29 ? 2.711 -6.25 -17.109 1 93.56 29 ASN B O 1
ATOM 1106 N N . ASN B 1 30 ? 3.182 -8.219 -17.969 1 91.5 30 ASN B N 1
ATOM 1107 C CA . ASN B 1 30 ? 2.258 -8 -19.078 1 91.5 30 ASN B CA 1
ATOM 1108 C C . ASN B 1 30 ? 0.831 -8.391 -18.703 1 91.5 30 ASN B C 1
ATOM 1110 O O . ASN B 1 30 ? -0.093 -8.234 -19.5 1 91.5 30 ASN B O 1
ATOM 1114 N N . GLY B 1 31 ? 0.634 -8.969 -17.609 1 92.31 31 GLY B N 1
ATOM 1115 C CA . GLY B 1 31 ? -0.702 -9.289 -17.141 1 92.31 31 GLY B CA 1
ATOM 1116 C C . GLY B 1 31 ? -1.004 -10.781 -17.156 1 92.31 31 GLY B C 1
ATOM 1117 O O . GLY B 1 31 ? -2.039 -11.219 -16.656 1 92.31 31 GLY B O 1
ATOM 1118 N N . ASP B 1 32 ? -0.104 -11.68 -17.672 1 96.5 32 ASP B N 1
ATOM 1119 C CA . ASP B 1 32 ? -0.322 -13.125 -17.703 1 96.5 32 ASP B CA 1
ATOM 1120 C C . ASP B 1 32 ? -0.092 -13.742 -16.328 1 96.5 32 ASP B C 1
ATOM 1122 O O . ASP B 1 32 ? 0.924 -13.469 -15.68 1 96.5 32 ASP B O 1
ATOM 1126 N N . ILE B 1 33 ? -1.036 -14.578 -15.977 1 97.31 33 ILE B N 1
ATOM 1127 C CA . ILE B 1 33 ? -0.9 -15.25 -14.688 1 97.31 33 ILE B CA 1
ATOM 1128 C C . ILE B 1 33 ? 0.041 -16.453 -14.828 1 97.31 33 ILE B C 1
ATOM 1130 O O . ILE B 1 33 ? -0.13 -17.281 -15.727 1 97.31 33 ILE B O 1
ATOM 1134 N N . ILE B 1 34 ? 1.056 -16.469 -14 1 96.06 34 ILE B N 1
ATOM 1135 C CA . ILE B 1 34 ? 2.012 -17.578 -13.984 1 96.06 34 ILE B CA 1
ATOM 1136 C C . ILE B 1 34 ? 1.471 -18.719 -13.125 1 96.06 34 ILE B C 1
ATOM 1138 O O . ILE B 1 34 ? 1.43 -19.859 -13.562 1 96.06 34 ILE B O 1
ATOM 1142 N N . THR B 1 35 ? 1.087 -18.391 -11.891 1 95.38 35 THR B N 1
ATOM 1143 C CA . THR B 1 35 ? 0.507 -19.375 -10.969 1 95.38 35 THR B CA 1
ATOM 1144 C C . THR B 1 35 ? -0.402 -18.672 -9.961 1 95.38 35 THR B C 1
ATOM 1146 O O . THR B 1 35 ? -0.256 -17.484 -9.703 1 95.38 35 THR B O 1
ATOM 1149 N N . SER B 1 36 ? -1.383 -19.359 -9.461 1 96.25 36 SER B N 1
ATOM 1150 C CA . SER B 1 36 ? -2.326 -18.844 -8.477 1 96.25 36 SER B CA 1
ATOM 1151 C C . SER B 1 36 ? -2.93 -19.969 -7.648 1 96.25 36 SER B C 1
ATOM 1153 O O . SER B 1 36 ? -3.113 -21.094 -8.148 1 96.25 36 SER B O 1
ATOM 1155 N N . THR B 1 37 ? -3.156 -19.609 -6.418 1 96.25 37 THR B N 1
ATOM 1156 C CA . THR B 1 37 ? -3.824 -20.594 -5.562 1 96.25 37 THR B CA 1
ATOM 1157 C C . THR B 1 37 ? -5.32 -20.312 -5.48 1 96.25 37 THR B C 1
ATOM 1159 O O . THR B 1 37 ? -6.059 -21.031 -4.809 1 96.25 37 THR B O 1
ATOM 1162 N N . LEU B 1 38 ? -5.77 -19.25 -6.109 1 95.94 38 LEU B N 1
ATOM 1163 C CA . LEU B 1 38 ? -7.184 -18.891 -6.156 1 95.94 38 LEU B CA 1
ATOM 1164 C C . LEU B 1 38 ? -7.852 -19.469 -7.398 1 95.94 38 LEU B C 1
ATOM 1166 O O . LEU B 1 38 ? -7.184 -20.031 -8.266 1 95.94 38 LEU B O 1
ATOM 1170 N N . ASP B 1 39 ? -9.148 -19.406 -7.379 1 96.44 39 ASP B N 1
ATOM 1171 C CA . ASP B 1 39 ? -9.844 -19.812 -8.602 1 96.44 39 ASP B CA 1
ATOM 1172 C C . ASP B 1 39 ? -9.562 -18.828 -9.734 1 96.44 39 ASP B C 1
ATOM 1174 O O . ASP B 1 39 ? -9.078 -17.719 -9.5 1 96.44 39 ASP B O 1
ATOM 1178 N N . ASN B 1 40 ? -9.828 -19.234 -10.977 1 96.06 40 ASN B N 1
ATOM 1179 C CA . ASN B 1 40 ? -9.453 -18.469 -12.164 1 96.06 40 ASN B CA 1
ATOM 1180 C C . ASN B 1 40 ? -10.102 -17.094 -12.18 1 96.06 40 ASN B C 1
ATOM 1182 O O . ASN B 1 40 ? -9.445 -16.094 -12.492 1 96.06 40 ASN B O 1
ATOM 1186 N N . ARG B 1 41 ? -11.336 -17.047 -11.836 1 96.31 41 ARG B N 1
ATOM 1187 C CA . ARG B 1 41 ? -12.062 -15.781 -11.875 1 96.31 41 ARG B CA 1
ATOM 1188 C C . ARG B 1 41 ? -11.484 -14.789 -10.875 1 96.31 41 ARG B C 1
ATOM 1190 O O . ARG B 1 41 ? -11.211 -13.641 -11.211 1 96.31 41 ARG B O 1
ATOM 1197 N N . SER B 1 42 ? -11.234 -15.203 -9.625 1 95.88 42 SER B N 1
ATOM 1198 C CA . SER B 1 42 ? -10.68 -14.359 -8.57 1 95.88 42 SER B CA 1
ATOM 1199 C C . SER B 1 42 ? -9.25 -13.945 -8.891 1 95.88 42 SER B C 1
ATOM 1201 O O . SER B 1 42 ? -8.859 -12.797 -8.656 1 95.88 42 SER B O 1
ATOM 1203 N N . SE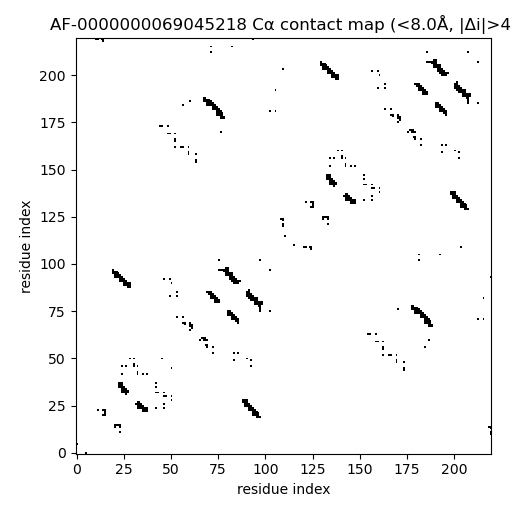R B 1 43 ? -8.508 -14.906 -9.492 1 97.75 43 SER B N 1
ATOM 1204 C CA . SER B 1 43 ? -7.117 -14.633 -9.844 1 97.75 43 SER B CA 1
ATOM 1205 C C . SER B 1 43 ? -7.023 -13.516 -10.875 1 97.75 43 SER B C 1
ATOM 1207 O O . SER B 1 43 ? -6.203 -12.602 -10.742 1 97.75 43 SER B O 1
ATOM 1209 N N . VAL B 1 44 ? -7.895 -13.594 -11.852 1 97.31 44 VAL B N 1
ATOM 1210 C CA . VAL B 1 44 ? -7.859 -12.625 -12.945 1 97.31 44 VAL B CA 1
ATOM 1211 C C . VAL B 1 44 ? -8.281 -11.25 -12.438 1 97.31 44 VAL B C 1
ATOM 1213 O O . VAL B 1 44 ? -7.617 -10.25 -12.719 1 97.31 44 VAL B O 1
ATOM 1216 N N . SER B 1 45 ? -9.312 -11.211 -11.672 1 97.25 45 SER B N 1
ATOM 1217 C CA . SER B 1 45 ? -9.812 -9.945 -11.148 1 97.25 45 SER B CA 1
ATOM 1218 C C . SER B 1 45 ? -8.781 -9.281 -10.242 1 97.25 45 SER B C 1
ATOM 1220 O O . SER B 1 45 ? -8.484 -8.094 -10.391 1 97.25 45 SER B O 1
ATOM 1222 N N . HIS B 1 46 ? -8.211 -10.062 -9.336 1 97.56 46 HIS B N 1
ATOM 1223 C CA . HIS B 1 46 ? -7.188 -9.531 -8.445 1 97.56 46 HIS B CA 1
ATOM 1224 C C . HIS B 1 46 ? -5.965 -9.062 -9.234 1 97.56 46 HIS B C 1
ATOM 1226 O O . HIS B 1 46 ? -5.48 -7.945 -9.031 1 97.56 46 HIS B O 1
ATOM 1232 N N . ALA B 1 47 ? -5.52 -9.891 -10.133 1 97.81 47 ALA B N 1
ATOM 1233 C CA . ALA B 1 47 ? -4.309 -9.562 -10.883 1 97.81 47 ALA B CA 1
ATOM 1234 C C . ALA B 1 47 ? -4.477 -8.266 -11.664 1 97.81 47 ALA B C 1
ATOM 1236 O O . ALA B 1 47 ? -3.607 -7.391 -11.617 1 97.81 47 ALA B O 1
ATOM 1237 N N . GLU B 1 48 ? -5.574 -8.141 -12.32 1 97.19 48 GLU B N 1
ATOM 1238 C CA . GLU B 1 48 ? -5.828 -6.98 -13.164 1 97.19 48 GLU B CA 1
ATOM 1239 C C . GLU B 1 48 ? -5.832 -5.691 -12.344 1 97.19 48 GLU B C 1
ATOM 1241 O O . GLU B 1 48 ? -5.16 -4.723 -12.703 1 97.19 48 GLU B O 1
ATOM 1246 N N . ARG B 1 49 ? -6.512 -5.699 -11.312 1 97 49 ARG B N 1
ATOM 1247 C CA . ARG B 1 49 ? -6.719 -4.48 -10.539 1 97 49 ARG B CA 1
ATOM 1248 C C . ARG B 1 49 ? -5.488 -4.152 -9.695 1 97 49 ARG B C 1
ATOM 1250 O O . ARG B 1 49 ? -5.062 -2.998 -9.641 1 97 49 ARG B O 1
ATOM 1257 N N . ILE B 1 50 ? -4.852 -5.176 -9.117 1 98.06 50 ILE B N 1
ATOM 1258 C CA . ILE B 1 50 ? -3.742 -4.949 -8.203 1 98.06 50 ILE B CA 1
ATOM 1259 C C . ILE B 1 50 ? -2.484 -4.594 -8.992 1 98.06 50 ILE B C 1
ATOM 1261 O O . ILE B 1 50 ? -1.679 -3.77 -8.547 1 98.06 50 ILE B O 1
ATOM 1265 N N . MET B 1 51 ? -2.346 -5.195 -10.148 1 97.56 51 MET B N 1
ATOM 1266 C CA . MET B 1 51 ? -1.211 -4.828 -10.992 1 97.56 51 MET B CA 1
ATOM 1267 C C . MET B 1 51 ? -1.267 -3.35 -11.367 1 97.56 51 MET B C 1
ATOM 1269 O O . MET B 1 51 ? -0.24 -2.67 -11.383 1 97.56 51 MET B O 1
ATOM 1273 N N . LYS B 1 52 ? -2.457 -2.881 -11.711 1 97.31 52 LYS B N 1
ATOM 1274 C CA . LYS B 1 52 ? -2.623 -1.464 -12.023 1 97.31 52 LYS B CA 1
ATOM 1275 C C . LYS B 1 52 ? -2.256 -0.59 -10.828 1 97.31 52 LYS B C 1
ATOM 1277 O O . LYS B 1 52 ? -1.567 0.421 -10.984 1 97.31 52 LYS B O 1
ATOM 1282 N N . LEU B 1 53 ? -2.646 -0.988 -9.688 1 98.12 53 LEU B N 1
ATOM 1283 C CA . LEU B 1 53 ? -2.346 -0.24 -8.477 1 98.12 53 LEU B CA 1
ATOM 1284 C C . LEU B 1 53 ? -0.845 -0.235 -8.195 1 98.12 53 LEU B C 1
ATOM 1286 O O . LEU B 1 53 ? -0.282 0.797 -7.824 1 98.12 53 LEU B O 1
ATOM 1290 N N . ALA B 1 54 ? -0.226 -1.404 -8.328 1 98.12 54 ALA B N 1
ATOM 1291 C CA . ALA B 1 54 ? 1.218 -1.505 -8.133 1 98.12 54 ALA B CA 1
ATOM 1292 C C . ALA B 1 54 ? 1.97 -0.591 -9.094 1 98.12 54 ALA B C 1
ATOM 1294 O O . ALA B 1 54 ? 2.939 0.066 -8.711 1 98.12 54 ALA B O 1
ATOM 1295 N N . ASP B 1 55 ? 1.48 -0.529 -10.32 1 97.44 55 ASP B N 1
ATOM 1296 C CA . ASP B 1 55 ? 2.1 0.342 -11.32 1 97.44 55 ASP B CA 1
ATOM 1297 C C . ASP B 1 55 ? 1.95 1.811 -10.93 1 97.44 55 ASP B C 1
ATOM 1299 O O . ASP B 1 55 ? 2.893 2.594 -11.07 1 97.44 55 ASP B O 1
ATOM 1303 N N . ASN B 1 56 ? 0.759 2.166 -10.461 1 98.19 56 ASN B N 1
ATOM 1304 C CA . ASN B 1 56 ? 0.536 3.525 -9.984 1 98.19 56 ASN B CA 1
ATOM 1305 C C . ASN B 1 56 ? 1.463 3.865 -8.82 1 98.19 56 ASN B C 1
ATOM 1307 O O . ASN B 1 56 ? 2.01 4.969 -8.758 1 98.19 56 ASN B O 1
ATOM 1311 N N . ALA B 1 57 ? 1.643 2.926 -7.902 1 98.62 57 ALA B N 1
ATOM 1312 C CA . ALA B 1 57 ? 2.496 3.139 -6.738 1 98.62 57 ALA B CA 1
ATOM 1313 C C . ALA B 1 57 ? 3.955 3.307 -7.148 1 98.62 57 ALA B C 1
ATOM 1315 O O . ALA B 1 57 ? 4.656 4.176 -6.629 1 98.62 57 ALA B O 1
ATOM 1316 N N . LYS B 1 58 ? 4.387 2.453 -8.102 1 97.75 58 LYS B N 1
ATOM 1317 C CA . LYS B 1 58 ? 5.738 2.59 -8.633 1 97.75 58 LYS B CA 1
ATOM 1318 C C . LYS B 1 58 ? 5.961 3.98 -9.219 1 97.75 58 LYS B C 1
ATOM 1320 O O . LYS B 1 58 ? 6.973 4.625 -8.938 1 97.75 58 LYS B O 1
ATOM 1325 N N . SER B 1 59 ? 4.988 4.379 -10.047 1 98 59 SER B N 1
ATOM 1326 C CA . SER B 1 59 ? 5.066 5.699 -10.672 1 98 59 SER B CA 1
ATOM 1327 C C . SER B 1 59 ? 5.062 6.805 -9.617 1 98 59 SER B C 1
ATOM 1329 O O . SER B 1 59 ? 5.824 7.766 -9.719 1 98 59 SER B O 1
ATOM 1331 N N . CYS B 1 60 ? 4.219 6.625 -8.602 1 98.31 60 CYS B N 1
ATOM 1332 C CA . CYS B 1 60 ? 4.129 7.59 -7.512 1 98.31 60 CYS B CA 1
ATOM 1333 C C . CYS B 1 60 ? 5.48 7.77 -6.828 1 98.31 60 CYS B C 1
ATOM 1335 O O . CYS B 1 60 ? 5.953 8.898 -6.672 1 98.31 60 CYS B O 1
ATOM 1337 N N . VAL B 1 61 ? 6.145 6.711 -6.496 1 98.06 61 VAL B N 1
ATOM 1338 C CA . VAL B 1 61 ? 7.426 6.719 -5.797 1 98.06 61 VAL B CA 1
ATOM 1339 C C . VAL B 1 61 ? 8.492 7.359 -6.684 1 98.06 61 VAL B C 1
ATOM 1341 O O . VAL B 1 61 ? 9.273 8.195 -6.227 1 98.06 61 VAL B O 1
ATOM 1344 N N . ARG B 1 62 ? 8.469 7.055 -7.965 1 97.44 62 ARG B N 1
ATOM 1345 C CA . ARG B 1 62 ? 9.477 7.559 -8.891 1 97.44 62 ARG B CA 1
ATOM 1346 C C . ARG B 1 62 ? 9.266 9.039 -9.18 1 97.44 62 ARG B C 1
ATOM 1348 O O . ARG B 1 62 ? 10.227 9.789 -9.367 1 97.44 62 ARG B O 1
ATOM 1355 N N . ASN B 1 63 ? 7.992 9.445 -9.211 1 97.06 63 ASN B N 1
ATOM 1356 C CA . ASN B 1 63 ? 7.695 10.852 -9.469 1 97.06 63 ASN B CA 1
ATOM 1357 C C . ASN B 1 63 ? 8.125 11.734 -8.297 1 97.06 63 ASN B C 1
ATOM 1359 O O . ASN B 1 63 ? 8.562 12.867 -8.5 1 97.06 63 ASN B O 1
ATOM 1363 N N . LEU B 1 64 ? 7.977 11.18 -7.078 1 96.62 64 LEU B N 1
ATOM 1364 C CA . LEU B 1 64 ? 8.391 11.922 -5.891 1 96.62 64 LEU B CA 1
ATOM 1365 C C . LEU B 1 64 ? 9.906 11.961 -5.773 1 96.62 64 LEU B C 1
ATOM 1367 O O . LEU B 1 64 ? 10.477 12.977 -5.355 1 96.62 64 LEU B O 1
ATOM 1371 N N . ASP B 1 65 ? 10.516 10.852 -6.156 1 96.75 65 ASP B N 1
ATOM 1372 C CA . ASP B 1 65 ? 11.969 10.711 -6.117 1 96.75 65 ASP B CA 1
ATOM 1373 C C . ASP B 1 65 ? 12.453 9.695 -7.148 1 96.75 65 ASP B C 1
ATOM 1375 O O . ASP B 1 65 ? 12.383 8.484 -6.914 1 96.75 65 ASP B O 1
ATOM 1379 N N . PRO B 1 66 ? 13 10.18 -8.289 1 97.19 66 PRO B N 1
ATOM 1380 C CA . PRO B 1 66 ? 13.383 9.297 -9.398 1 97.19 66 PRO B CA 1
ATOM 1381 C C . PRO B 1 66 ? 14.414 8.242 -8.984 1 97.19 66 PRO B C 1
ATOM 1383 O O . PRO B 1 66 ? 14.594 7.242 -9.68 1 97.19 66 PRO B O 1
ATOM 1386 N N . SER B 1 67 ? 15.125 8.445 -7.879 1 97.69 67 SER B N 1
ATOM 1387 C CA . SER B 1 67 ? 16.125 7.473 -7.434 1 97.69 67 SER B CA 1
ATOM 1388 C C . SER B 1 67 ? 15.516 6.465 -6.469 1 97.69 67 SER B C 1
ATOM 1390 O O . SER B 1 67 ? 16.203 5.539 -6.02 1 97.69 67 SER B O 1
ATOM 1392 N N . ASN B 1 68 ? 14.336 6.609 -6.098 1 97.12 68 ASN B N 1
ATOM 1393 C CA . ASN B 1 68 ? 13.625 5.746 -5.16 1 97.12 68 ASN B CA 1
ATOM 1394 C C . ASN B 1 68 ? 12.906 4.613 -5.883 1 97.12 68 ASN B C 1
ATOM 1396 O O . ASN B 1 68 ? 12.703 4.672 -7.098 1 97.12 68 ASN B O 1
ATOM 1400 N N . GLU B 1 69 ? 12.633 3.514 -5.152 1 96.88 69 GLU B N 1
ATOM 1401 C CA . GLU B 1 69 ? 12 2.326 -5.711 1 96.88 69 GLU B CA 1
ATOM 1402 C C . GLU B 1 69 ? 11 1.721 -4.734 1 96.88 69 GLU B C 1
ATOM 1404 O O . GLU B 1 69 ? 11.273 1.623 -3.535 1 96.88 69 GLU B O 1
ATOM 1409 N N . LEU B 1 70 ? 9.883 1.365 -5.328 1 97.25 70 LEU B N 1
ATOM 1410 C CA . LEU B 1 70 ? 8.922 0.637 -4.512 1 97.25 70 LEU B CA 1
ATOM 1411 C C . LEU B 1 70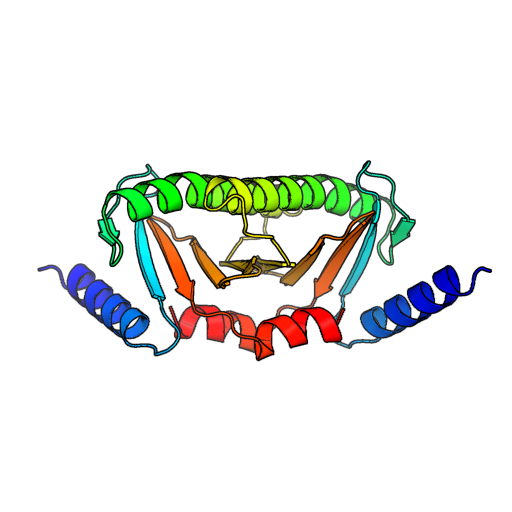 ? 9.398 -0.791 -4.254 1 97.25 70 LEU B C 1
ATOM 1413 O O . LEU B 1 70 ? 9.711 -1.523 -5.195 1 97.25 70 LEU B O 1
ATOM 1417 N N . ILE B 1 71 ? 9.43 -1.215 -2.979 1 96.88 71 ILE B N 1
ATOM 1418 C CA . ILE B 1 71 ? 9.852 -2.562 -2.619 1 96.88 71 ILE B CA 1
ATOM 1419 C C . ILE B 1 71 ? 8.633 -3.418 -2.291 1 96.88 71 ILE B C 1
ATOM 1421 O O . ILE B 1 71 ? 8.539 -4.57 -2.719 1 96.88 71 ILE B O 1
ATOM 1425 N N . VAL B 1 72 ? 7.672 -2.824 -1.587 1 96.44 72 VAL B N 1
ATOM 1426 C CA . VAL B 1 72 ? 6.492 -3.576 -1.176 1 96.44 72 VAL B CA 1
ATOM 1427 C C . VAL B 1 72 ? 5.312 -2.625 -0.998 1 96.44 72 VAL B C 1
ATOM 1429 O O . VAL B 1 72 ? 5.484 -1.484 -0.56 1 96.44 72 VAL B O 1
ATOM 1432 N N . LEU B 1 73 ? 4.168 -3.043 -1.454 1 97.19 73 LEU B N 1
ATOM 1433 C CA . LEU B 1 73 ? 2.895 -2.361 -1.244 1 97.19 73 LEU B CA 1
ATOM 1434 C C . LEU B 1 73 ? 1.95 -3.219 -0.408 1 97.19 73 LEU B C 1
ATOM 1436 O O . LEU B 1 73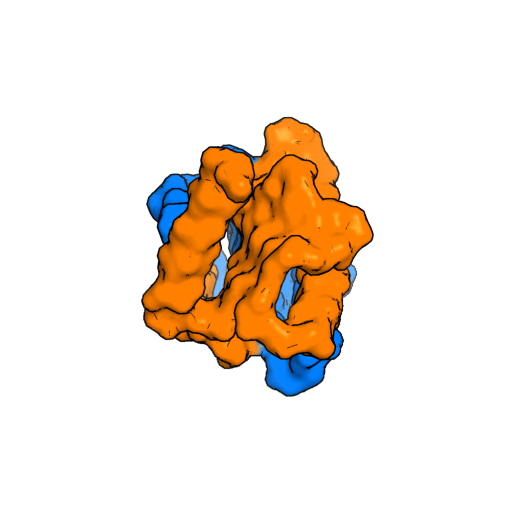 ? 1.774 -4.406 -0.687 1 97.19 73 LEU B O 1
ATOM 1440 N N . ARG B 1 74 ? 1.46 -2.631 0.666 1 95.69 74 ARG B N 1
ATOM 1441 C CA . ARG B 1 74 ? 0.56 -3.381 1.536 1 95.69 74 ARG B CA 1
ATOM 1442 C C . ARG B 1 74 ? -0.75 -2.629 1.747 1 95.69 74 ARG B C 1
ATOM 1444 O O . ARG B 1 74 ? -0.746 -1.43 2.029 1 95.69 74 ARG B O 1
ATOM 1451 N N . MET B 1 75 ? -1.822 -3.334 1.591 1 97.06 75 MET B N 1
ATOM 1452 C CA . MET B 1 75 ? -3.148 -2.777 1.843 1 97.06 75 MET B CA 1
ATOM 1453 C C . MET B 1 75 ? -3.852 -3.533 2.965 1 97.06 75 MET B C 1
ATOM 1455 O O . MET B 1 75 ? -4.047 -4.746 2.873 1 97.06 75 MET B O 1
ATOM 1459 N N . GLY B 1 76 ? -4.145 -2.795 3.977 1 96 76 GLY B N 1
ATOM 1460 C CA . GLY B 1 76 ? -5.047 -3.312 4.988 1 96 76 GLY B CA 1
ATOM 1461 C C . GLY B 1 76 ? -6.496 -2.928 4.75 1 96 76 GLY B C 1
ATOM 1462 O O . GLY B 1 76 ? -6.816 -1.745 4.621 1 96 76 GLY B O 1
ATOM 1463 N N . THR B 1 77 ? -7.34 -3.928 4.625 1 96.44 77 THR B N 1
ATOM 1464 C CA . THR B 1 77 ? -8.766 -3.682 4.422 1 96.44 77 THR B CA 1
ATOM 1465 C C . THR B 1 77 ? -9.586 -4.246 5.578 1 96.44 77 THR B C 1
ATOM 1467 O O . THR B 1 77 ? -9.031 -4.852 6.5 1 96.44 77 THR B O 1
ATOM 1470 N N . LYS B 1 78 ? -10.852 -4.082 5.562 1 94.5 78 LYS B N 1
ATOM 1471 C CA . LYS B 1 78 ? -11.742 -4.645 6.578 1 94.5 78 LYS B CA 1
ATOM 1472 C C . LYS B 1 78 ? -11.664 -6.172 6.586 1 94.5 78 LYS B C 1
ATOM 1474 O O . LYS B 1 78 ? -11.859 -6.801 7.625 1 94.5 78 LYS B O 1
ATOM 1479 N N . LYS B 1 79 ? -11.211 -6.789 5.539 1 94.94 79 LYS B N 1
ATOM 1480 C CA . LYS B 1 79 ? -11.359 -8.234 5.398 1 94.94 79 LYS B CA 1
ATOM 1481 C C . LYS B 1 79 ? -10 -8.922 5.371 1 94.94 79 LYS B C 1
ATOM 1483 O O . LYS B 1 79 ? -9.844 -10.031 5.898 1 94.94 79 LYS B O 1
ATOM 1488 N N . ARG B 1 80 ? -9.039 -8.242 4.773 1 94.81 80 ARG B N 1
ATOM 1489 C CA . ARG B 1 80 ? -7.758 -8.914 4.586 1 94.81 80 ARG B CA 1
ATOM 1490 C C . ARG B 1 80 ? -6.629 -7.906 4.398 1 94.81 80 ARG B C 1
ATOM 1492 O O . ARG B 1 80 ? -6.871 -6.703 4.32 1 94.81 80 ARG B O 1
ATOM 1499 N N . GLU B 1 81 ? -5.477 -8.5 4.422 1 95.12 81 GLU B N 1
ATOM 1500 C CA . GLU B 1 81 ? -4.305 -7.762 3.961 1 95.12 81 GLU B CA 1
ATOM 1501 C C . GLU B 1 81 ? -3.842 -8.258 2.594 1 95.12 81 GLU B C 1
ATOM 1503 O O . GLU B 1 81 ? -3.805 -9.469 2.346 1 95.12 81 GLU B O 1
ATOM 1508 N N . VAL B 1 82 ? -3.529 -7.387 1.753 1 96.62 82 VAL B N 1
ATOM 1509 C CA . VAL B 1 82 ? -2.928 -7.703 0.461 1 96.62 82 VAL B CA 1
ATOM 1510 C C . VAL B 1 82 ? -1.486 -7.203 0.423 1 96.62 82 VAL B C 1
ATOM 1512 O O . VAL B 1 82 ? -1.227 -6.023 0.67 1 96.62 82 VAL B O 1
ATOM 1515 N N . LEU B 1 83 ? -0.575 -8.102 0.157 1 95.62 83 LEU B N 1
ATOM 1516 C CA . LEU B 1 83 ? 0.833 -7.758 -0.001 1 95.62 83 LEU B CA 1
ATOM 1517 C C . LEU B 1 83 ? 1.271 -7.906 -1.454 1 95.62 83 LEU B C 1
ATOM 1519 O O . LEU B 1 83 ? 1.015 -8.938 -2.08 1 95.62 83 LEU B O 1
ATOM 1523 N N . VAL B 1 84 ? 1.824 -6.863 -1.923 1 97.44 84 VAL B N 1
ATOM 1524 C CA . VAL B 1 84 ? 2.264 -6.848 -3.314 1 97.44 84 VAL B CA 1
ATOM 1525 C C . VAL B 1 84 ? 3.768 -6.59 -3.377 1 97.44 84 VAL B C 1
ATOM 1527 O O . VAL B 1 84 ? 4.258 -5.59 -2.844 1 97.44 84 VAL B O 1
ATOM 1530 N N . LYS B 1 85 ? 4.426 -7.477 -4.008 1 96.12 85 LYS B N 1
ATOM 1531 C CA . LYS B 1 85 ? 5.859 -7.332 -4.238 1 96.12 85 LYS B CA 1
ATOM 1532 C C . LYS B 1 85 ? 6.176 -7.258 -5.727 1 96.12 85 LYS B C 1
ATOM 1534 O O . LYS B 1 85 ? 6.164 -8.273 -6.422 1 96.12 85 LYS B O 1
ATOM 1539 N N . PRO B 1 86 ? 6.512 -6.004 -6.082 1 95.94 86 PRO B N 1
ATOM 1540 C CA . PRO B 1 86 ? 6.93 -5.898 -7.48 1 95.94 86 PRO B CA 1
ATOM 1541 C C . PRO B 1 86 ? 8.32 -6.484 -7.73 1 95.94 86 PRO B C 1
ATOM 1543 O O . PRO B 1 86 ? 9.203 -6.375 -6.875 1 95.94 86 PRO B O 1
ATOM 1546 N N . GLY B 1 87 ? 8.445 -7.211 -8.867 1 92.69 87 GLY B N 1
ATOM 1547 C CA . GLY B 1 87 ? 9.734 -7.703 -9.336 1 92.69 87 GLY B CA 1
ATOM 1548 C C . GLY B 1 87 ? 10.062 -7.27 -10.75 1 92.69 87 GLY B C 1
ATOM 1549 O O . GLY B 1 87 ? 9.352 -6.453 -11.336 1 92.69 87 GLY B O 1
ATOM 1550 N N . LYS B 1 88 ? 11.164 -7.719 -11.195 1 92.44 88 LYS B N 1
ATOM 1551 C CA . LYS B 1 88 ? 11.633 -7.344 -12.523 1 92.44 88 LYS B CA 1
ATOM 1552 C C . LYS B 1 88 ? 10.703 -7.883 -13.609 1 92.44 88 LYS B C 1
ATOM 1554 O O . LYS B 1 88 ? 10.328 -7.156 -14.531 1 92.44 88 LYS B O 1
ATOM 1559 N N . ASP B 1 89 ? 10.266 -9.117 -13.391 1 93.88 89 ASP B N 1
ATOM 1560 C CA . ASP B 1 89 ? 9.531 -9.758 -14.477 1 93.88 89 ASP B CA 1
ATOM 1561 C C . ASP B 1 89 ? 8.109 -10.117 -14.047 1 93.88 89 ASP B C 1
ATOM 1563 O O . ASP B 1 89 ? 7.258 -10.414 -14.883 1 93.88 89 ASP B O 1
ATOM 1567 N N . PHE B 1 90 ? 7.941 -10.078 -12.758 1 95.31 90 PHE B N 1
ATOM 1568 C CA . PHE B 1 90 ? 6.617 -10.469 -12.281 1 95.31 90 PHE B CA 1
ATOM 1569 C C . PHE B 1 90 ? 6.277 -9.75 -10.977 1 95.31 90 PHE B C 1
ATOM 1571 O O . PHE B 1 90 ? 7.156 -9.172 -10.336 1 95.31 90 PHE B O 1
ATOM 1578 N N . ILE B 1 91 ? 5.031 -9.734 -10.672 1 96.75 91 ILE B N 1
ATOM 1579 C CA . ILE B 1 91 ? 4.48 -9.195 -9.438 1 96.75 91 ILE B CA 1
ATOM 1580 C C . ILE B 1 91 ? 3.859 -10.32 -8.617 1 96.75 91 ILE B C 1
ATOM 1582 O O . ILE B 1 91 ? 3.158 -11.18 -9.156 1 96.75 91 ILE B O 1
ATOM 1586 N N . MET B 1 92 ? 4.238 -10.383 -7.379 1 96.5 92 MET B N 1
ATOM 1587 C CA . MET B 1 92 ? 3.619 -11.352 -6.48 1 96.5 92 MET B CA 1
ATOM 1588 C C . MET B 1 92 ? 2.551 -10.695 -5.613 1 96.5 92 MET B C 1
ATOM 1590 O O . MET B 1 92 ? 2.775 -9.617 -5.062 1 96.5 92 MET B O 1
ATOM 1594 N N . ILE B 1 93 ? 1.413 -11.266 -5.539 1 97.5 93 ILE B N 1
ATOM 1595 C CA . ILE B 1 93 ? 0.296 -10.797 -4.727 1 97.5 93 ILE B CA 1
ATOM 1596 C C . ILE B 1 93 ? -0.06 -11.852 -3.678 1 97.5 93 ILE B C 1
ATOM 1598 O O . ILE B 1 93 ? -0.371 -12.992 -4.02 1 97.5 93 ILE B O 1
ATOM 1602 N N . VAL B 1 94 ? -0.011 -11.445 -2.473 1 96.81 94 VAL B N 1
ATOM 1603 C CA . VAL B 1 94 ? -0.335 -12.359 -1.381 1 96.81 94 VAL B CA 1
ATOM 1604 C C . VAL B 1 94 ? -1.53 -11.82 -0.595 1 96.81 94 VAL B C 1
ATOM 1606 O O . VAL B 1 94 ? -1.525 -10.672 -0.156 1 96.81 94 VAL B O 1
ATOM 1609 N N . LEU B 1 95 ? -2.514 -12.617 -0.535 1 96.75 95 LEU B N 1
ATOM 1610 C CA . LEU B 1 95 ? -3.662 -12.312 0.31 1 96.75 95 LEU B CA 1
ATOM 1611 C C . LEU B 1 95 ? -3.529 -12.984 1.674 1 96.75 95 LEU B C 1
ATOM 1613 O O . LEU B 1 95 ? -3.316 -14.195 1.758 1 96.75 95 LEU B O 1
ATOM 1617 N N . ARG B 1 96 ? -3.568 -12.195 2.691 1 95.12 96 ARG B N 1
ATOM 1618 C CA . ARG B 1 96 ? -3.404 -12.688 4.055 1 95.12 96 ARG B CA 1
ATOM 1619 C C . ARG B 1 96 ? -4.617 -12.344 4.914 1 95.12 96 ARG B C 1
ATOM 1621 O O . ARG B 1 96 ? -5.297 -11.344 4.66 1 95.12 96 ARG B O 1
ATOM 1628 N N . LYS B 1 97 ? -4.797 -13.234 5.852 1 93.06 97 LYS B N 1
ATOM 1629 C CA . LYS B 1 97 ? -5.762 -12.852 6.879 1 93.06 97 LYS B CA 1
ATOM 1630 C C . LYS B 1 97 ? -5.355 -11.547 7.559 1 93.06 97 LYS B C 1
ATOM 1632 O O . LYS B 1 97 ? -4.172 -11.219 7.621 1 93.06 97 LYS B O 1
ATOM 1637 N N . GLN B 1 98 ? -6.434 -10.859 7.879 1 87.19 98 GLN B N 1
ATOM 1638 C CA . GLN B 1 98 ? -6.141 -9.602 8.562 1 87.19 98 GLN B CA 1
ATOM 1639 C C . GLN B 1 98 ? -5.297 -9.836 9.805 1 87.19 98 GLN B C 1
ATOM 1641 O O . GLN B 1 98 ? -5.578 -10.742 10.594 1 87.19 98 GLN B O 1
ATOM 1646 N N . ASN B 1 99 ? -4.215 -9.18 9.68 1 78.31 99 ASN B N 1
ATOM 1647 C CA . ASN B 1 99 ? -3.416 -9.164 10.898 1 78.31 99 ASN B CA 1
ATOM 1648 C C . ASN B 1 99 ? -3.789 -7.984 11.797 1 78.31 99 ASN B C 1
ATOM 1650 O O . ASN B 1 99 ? -3.299 -6.871 11.594 1 78.31 99 ASN B O 1
ATOM 1654 N N . HIS B 1 100 ? -4.719 -8.25 12.758 1 76.44 100 HIS B N 1
ATOM 1655 C CA . HIS B 1 100 ? -5.254 -7.195 13.617 1 76.44 100 HIS B CA 1
ATOM 1656 C C . HIS B 1 100 ? -4.137 -6.469 14.352 1 76.44 100 HIS B C 1
ATOM 1658 O O . HIS B 1 100 ? -4.238 -5.27 14.617 1 76.44 100 HIS B O 1
ATOM 1664 N N . LYS B 1 101 ? -3.143 -7.309 14.633 1 74.56 101 LYS B N 1
ATOM 1665 C CA . LYS B 1 101 ? -2.053 -6.672 15.367 1 74.56 101 LYS B CA 1
ATOM 1666 C C . LYS B 1 101 ? -1.344 -5.633 14.508 1 74.56 101 LYS B C 1
ATOM 1668 O O . LYS B 1 101 ? -1.118 -4.504 14.945 1 74.56 101 LYS B O 1
ATOM 1673 N N . SER B 1 102 ? -1.074 -6.023 13.211 1 72.25 102 SER B N 1
ATOM 1674 C CA . SER B 1 102 ? -0.409 -5.113 12.281 1 72.25 102 SER B CA 1
ATOM 1675 C C . SER B 1 102 ? -1.296 -3.92 11.945 1 72.25 102 SER B C 1
ATOM 1677 O O . SER B 1 102 ? -0.817 -2.787 11.875 1 72.25 102 SER B O 1
ATOM 1679 N N . LEU B 1 103 ? -2.553 -4.188 11.844 1 80.5 103 LEU B N 1
ATOM 1680 C CA . LEU B 1 103 ? -3.521 -3.141 11.539 1 80.5 103 LEU B CA 1
ATOM 1681 C C . LEU B 1 103 ? -3.637 -2.15 12.688 1 80.5 103 LEU B C 1
ATOM 1683 O O . LEU B 1 103 ? -3.611 -0.937 12.477 1 80.5 103 LEU B O 1
ATOM 1687 N N . MET B 1 104 ? -3.627 -2.717 13.883 1 76.5 104 MET B N 1
ATOM 1688 C CA . MET B 1 104 ? -3.756 -1.875 15.07 1 76.5 104 MET B CA 1
ATOM 1689 C C . MET B 1 104 ? -2.502 -1.032 15.273 1 76.5 104 MET B C 1
ATOM 1691 O O . MET B 1 104 ? -2.59 0.135 15.656 1 76.5 104 MET B O 1
ATOM 1695 N N . ARG B 1 105 ? -1.451 -1.687 14.961 1 78.44 105 ARG B N 1
ATOM 1696 C CA . ARG B 1 105 ? -0.192 -0.958 15.078 1 78.44 105 ARG B CA 1
ATOM 1697 C C . ARG B 1 105 ? -0.151 0.221 14.109 1 78.44 105 ARG B C 1
ATOM 1699 O O . ARG B 1 105 ? 0.299 1.311 14.477 1 78.44 105 ARG B O 1
ATOM 1706 N N . SER B 1 106 ? -0.666 -0.024 12.906 1 77.88 106 SER B N 1
ATOM 1707 C CA . SER B 1 106 ? -0.72 1.03 11.898 1 77.88 106 SER B CA 1
ATOM 1708 C C . SER B 1 106 ? -1.61 2.182 12.352 1 77.88 106 SER B C 1
ATOM 1710 O O . SER B 1 106 ? -1.321 3.346 12.062 1 77.88 106 SER B O 1
ATOM 1712 N N . ILE B 1 107 ? -2.566 1.897 13.109 1 72.5 107 ILE B N 1
ATOM 1713 C CA . ILE B 1 107 ? -3.531 2.877 13.602 1 72.5 107 ILE B CA 1
ATOM 1714 C C . ILE B 1 107 ? -2.986 3.555 14.859 1 72.5 107 ILE B C 1
ATOM 1716 O O . ILE B 1 107 ? -3.031 4.781 14.977 1 72.5 107 ILE B O 1
ATOM 1720 N N . ALA B 1 108 ? -2.465 2.768 15.82 1 71.06 108 ALA B N 1
ATOM 1721 C CA . ALA B 1 108 ? -2.064 3.248 17.141 1 71.06 108 ALA B CA 1
ATOM 1722 C C . ALA B 1 108 ? -0.847 4.164 17.047 1 71.06 108 ALA B C 1
ATOM 1724 O O . ALA B 1 108 ? -0.684 5.078 17.859 1 71.06 108 ALA B O 1
ATOM 1725 N N . ASN B 1 109 ? -0.085 3.805 16.016 1 66.5 109 ASN B N 1
ATOM 1726 C CA . ASN B 1 109 ? 1.133 4.598 15.859 1 66.5 109 ASN B CA 1
ATOM 1727 C C . ASN B 1 109 ? 0.898 5.832 15 1 66.5 109 ASN B C 1
ATOM 1729 O O . ASN B 1 109 ? 1.817 6.621 14.773 1 66.5 109 ASN B O 1
ATOM 1733 N N . SER B 1 110 ? -0.409 6.062 14.5 1 61.38 110 SER B N 1
ATOM 1734 C CA . SER B 1 110 ? -0.732 7.223 13.672 1 61.38 110 SER B CA 1
ATOM 1735 C C . SER B 1 110 ? -1.202 8.398 14.531 1 61.38 110 SER B C 1
ATOM 1737 O O . SER B 1 110 ? -1.714 8.195 15.633 1 61.38 110 SER B O 1
#

Foldseek 3Di:
DDPVVVVVVVVVVVLCPDPFWPKKWKAWLVQHTPDIPDDPVVNSVCSVVVSVVVVVVQVVQCVVPVVDGDAWDWDDDPFWIWIWGDDDTIIMIITGGDDVVVVVCVVVVD/DDPVVVVVVVVVVVLCPDPFWPKKWKAWLVQHTPDIPDDPVVNSVCSVVVSVVVVVVQVVQCVVPVVDGDAWDWDDDPFWIWIWGDDDTIIMIITGGDDVVVVVCVVVVD

Nearest PDB structures (foldseek):
  3l9k-assembly5_A  TM=9.755E-01  e=9.432E-11  Drosophila melanogaster
  8j07-assembly1_q5  TM=9.693E-01  e=1.000E-10  Homo sapiens
  3l7h-assembly1_A  TM=9.806E-01  e=4.334E-10  Drosophila melanogaster
  1y4o-assembly1_B  TM=8.738E-01  e=1.670E-09  Mus musculus
  2hz5-assembly2_B  TM=9.096E-01  e=2.339E-08  Homo sapiens